Protein AF-A0ABD5W344-F1 (afdb_monomer)

Solvent-accessible surface area (backbone atoms only — not comparable to full-atom values): 18465 Å² total; per-residue (Å²): 134,61,65,69,59,52,35,53,52,52,40,54,50,26,73,73,50,48,81,47,57,66,37,38,39,23,36,74,92,48,38,69,60,54,44,51,44,51,31,76,57,43,97,56,91,59,57,74,87,32,47,47,34,68,78,49,69,82,81,58,74,87,44,24,84,34,49,27,38,37,35,42,59,62,58,79,78,60,67,65,58,51,48,52,54,31,55,76,70,76,45,54,56,44,79,34,69,37,73,46,99,88,67,47,81,40,77,32,82,95,70,51,50,40,62,91,34,14,67,56,50,50,49,52,53,47,51,56,19,18,50,51,45,52,53,52,55,58,41,39,25,55,43,89,90,40,94,81,48,55,48,52,69,46,71,53,50,92,45,65,47,89,87,68,61,78,64,56,60,87,55,86,55,87,64,70,51,74,70,48,43,48,44,50,55,49,34,63,74,34,53,70,36,34,45,60,58,44,10,66,70,67,70,53,54,50,65,60,37,42,55,50,50,49,59,34,37,81,64,69,35,29,50,77,40,78,47,72,32,81,97,53,33,46,26,37,26,61,45,70,53,81,80,70,64,65,81,77,69,86,60,99,58,78,87,74,82,78,92,82,75,76,65,77,60,79,45,72,78,78,76,78,94,82,81,87,85,84,89,86,85,91,84,84,87,85,88,85,84,83,89,79,92,83,84,87,85,80,90,87,134

Radius of gyration: 26.38 Å; Cα contacts (8 Å, |Δi|>4): 389; chains: 1; bounding box: 60×88×60 Å

Organism: NCBI:txid1510225

InterPro domains:
  IPR036388 Winged helix-like DNA-binding domain superfamily [G3DSA:1.10.10.10] (175-234)
  IPR036390 Winged helix DNA-binding domain superfamily [SSF46785] (179-228)

Structure (mmCIF, N/CA/C/O backbone):
data_AF-A0ABD5W344-F1
#
_entry.id   AF-A0ABD5W344-F1
#
loop_
_atom_site.group_PDB
_atom_site.id
_atom_site.type_symbol
_atom_site.label_atom_id
_atom_site.label_alt_id
_atom_site.label_comp_id
_atom_site.label_asym_id
_atom_site.label_entity_id
_atom_site.label_seq_id
_atom_site.pdbx_PDB_ins_code
_atom_site.Cartn_x
_atom_site.Cartn_y
_atom_site.Cartn_z
_atom_site.occupancy
_atom_site.B_iso_or_equiv
_atom_site.auth_seq_id
_atom_site.auth_comp_id
_atom_site.auth_asym_id
_atom_site.auth_atom_id
_atom_site.pdbx_PDB_model_num
ATOM 1 N N . MET A 1 1 ? 4.179 6.411 4.655 1.00 74.44 1 MET A N 1
ATOM 2 C CA . MET A 1 1 ? 4.047 4.989 5.033 1.00 74.44 1 MET A CA 1
ATOM 3 C C . MET A 1 1 ? 3.169 4.918 6.269 1.00 74.44 1 MET A C 1
ATOM 5 O O . MET A 1 1 ? 3.155 5.886 7.019 1.00 74.44 1 MET A O 1
ATOM 9 N N . ASN A 1 2 ? 2.390 3.850 6.441 1.00 81.00 2 ASN A N 1
ATOM 10 C CA . ASN A 1 2 ? 1.697 3.587 7.702 1.00 81.00 2 ASN A CA 1
ATOM 11 C C . ASN A 1 2 ? 2.480 2.509 8.461 1.00 81.00 2 ASN A C 1
ATOM 13 O O . ASN A 1 2 ? 2.293 1.317 8.219 1.00 81.00 2 ASN A O 1
ATOM 17 N N . ASP A 1 3 ? 3.387 2.949 9.328 1.00 84.06 3 ASP A N 1
ATOM 18 C CA . ASP A 1 3 ? 4.375 2.091 9.984 1.00 84.06 3 ASP A CA 1
ATOM 19 C C . ASP A 1 3 ? 3.717 1.025 10.868 1.00 84.06 3 ASP A C 1
ATOM 21 O O . ASP A 1 3 ? 4.189 -0.104 10.921 1.00 84.06 3 ASP A O 1
ATOM 25 N N . GLU A 1 4 ? 2.591 1.341 11.513 1.00 81.81 4 GLU A N 1
ATOM 26 C CA . 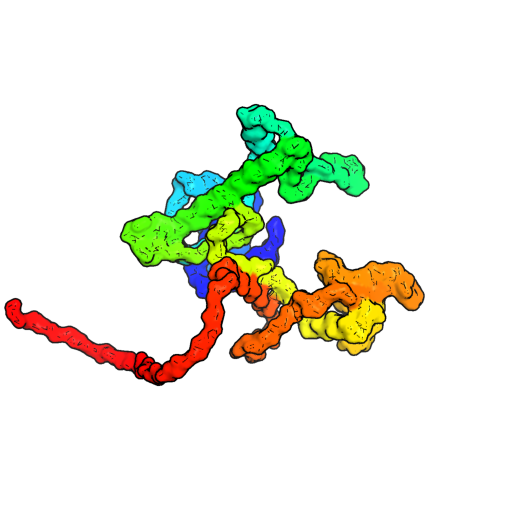GLU A 1 4 ? 1.841 0.386 12.339 1.00 81.81 4 GLU A CA 1
ATOM 27 C C . GLU A 1 4 ? 1.242 -0.749 11.506 1.00 81.81 4 GLU A C 1
ATOM 29 O O . GLU A 1 4 ? 1.370 -1.917 11.872 1.00 81.81 4 GLU A O 1
ATOM 34 N N . ARG A 1 5 ? 0.626 -0.426 10.360 1.00 84.44 5 ARG A N 1
ATOM 35 C CA . ARG A 1 5 ? 0.082 -1.444 9.449 1.00 84.44 5 ARG A CA 1
ATOM 36 C C . ARG A 1 5 ? 1.188 -2.314 8.869 1.00 84.44 5 ARG A C 1
ATOM 38 O O . ARG A 1 5 ? 1.051 -3.532 8.861 1.00 84.44 5 ARG A O 1
ATOM 45 N N . VAL A 1 6 ? 2.279 -1.703 8.407 1.00 89.06 6 VAL A N 1
ATOM 46 C CA . VAL A 1 6 ? 3.422 -2.444 7.853 1.00 89.06 6 VAL A CA 1
ATOM 47 C C . VAL A 1 6 ? 4.039 -3.351 8.919 1.00 89.06 6 VAL A C 1
ATOM 49 O O . VAL A 1 6 ? 4.286 -4.521 8.638 1.00 89.06 6 VAL A O 1
ATOM 52 N N . ARG A 1 7 ? 4.194 -2.860 10.156 1.00 90.69 7 ARG A N 1
ATOM 53 C CA . ARG A 1 7 ? 4.693 -3.655 11.286 1.00 90.69 7 ARG A CA 1
ATOM 54 C C . ARG A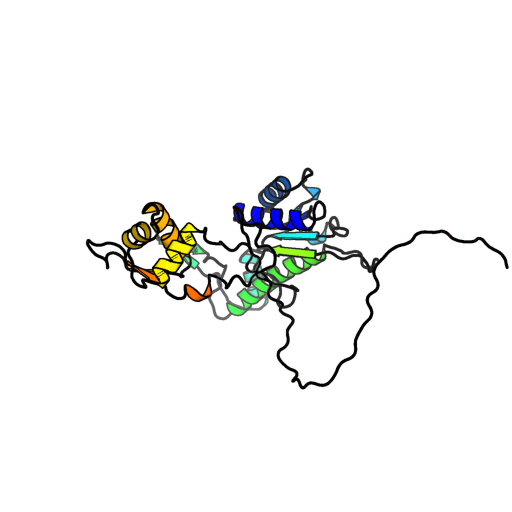 1 7 ? 3.789 -4.841 11.593 1.00 90.69 7 ARG A C 1
ATOM 56 O O . ARG A 1 7 ? 4.294 -5.940 11.776 1.00 90.69 7 ARG A O 1
ATOM 63 N N . ALA A 1 8 ? 2.472 -4.644 11.614 1.00 88.50 8 ALA A N 1
ATOM 64 C CA . ALA A 1 8 ? 1.522 -5.727 11.861 1.00 88.50 8 ALA A CA 1
ATOM 65 C C . ALA A 1 8 ? 1.596 -6.821 10.781 1.00 88.50 8 ALA A C 1
ATOM 67 O O . ALA A 1 8 ? 1.608 -8.006 11.113 1.00 88.50 8 ALA A O 1
ATOM 68 N N . VAL A 1 9 ? 1.703 -6.435 9.502 1.00 90.56 9 VAL A N 1
ATOM 69 C CA . VAL A 1 9 ? 1.899 -7.396 8.403 1.00 90.56 9 VAL A CA 1
ATOM 70 C C . VAL A 1 9 ? 3.209 -8.153 8.590 1.00 90.56 9 VAL A C 1
ATOM 72 O O . VAL A 1 9 ? 3.194 -9.379 8.642 1.00 90.56 9 VAL A O 1
ATOM 75 N N . LEU A 1 10 ? 4.331 -7.444 8.734 1.00 91.88 10 LEU A N 1
ATOM 76 C CA . LEU A 1 10 ? 5.650 -8.069 8.831 1.00 91.88 10 LEU A CA 1
ATOM 77 C C . LEU A 1 10 ? 5.782 -8.971 10.063 1.00 91.88 10 LEU A C 1
ATOM 79 O O . LEU A 1 10 ? 6.312 -10.070 9.936 1.00 91.88 10 LEU A O 1
ATOM 83 N N . ALA A 1 11 ? 5.225 -8.581 11.212 1.00 89.69 11 ALA A N 1
ATOM 84 C CA . ALA A 1 11 ? 5.177 -9.430 12.401 1.00 89.69 11 ALA A CA 1
ATOM 85 C C . ALA A 1 11 ? 4.431 -10.744 12.127 1.00 89.69 11 ALA A C 1
ATOM 87 O O . ALA A 1 11 ? 4.927 -11.822 12.447 1.00 89.69 11 ALA A O 1
ATOM 88 N N . ARG A 1 12 ? 3.271 -10.682 11.461 1.00 89.88 12 ARG A N 1
ATOM 89 C CA . ARG A 1 12 ? 2.498 -11.885 11.132 1.00 89.88 12 ARG A CA 1
ATOM 90 C C . ARG A 1 12 ? 3.201 -12.775 10.108 1.00 89.88 12 ARG A C 1
ATOM 92 O O . ARG A 1 12 ? 3.149 -13.999 10.216 1.00 89.88 12 ARG A O 1
ATOM 99 N N . LEU A 1 13 ? 3.858 -12.178 9.117 1.00 91.25 13 LEU A N 1
ATOM 100 C CA . LEU A 1 13 ? 4.650 -12.922 8.139 1.00 91.25 13 LEU A CA 1
ATOM 101 C C . LEU A 1 13 ? 5.869 -13.586 8.795 1.00 91.25 13 LEU A C 1
ATOM 103 O O . LEU A 1 13 ? 6.183 -14.728 8.465 1.00 91.25 13 LEU A O 1
ATOM 107 N N . ARG A 1 14 ? 6.501 -12.920 9.768 1.00 89.06 14 ARG A N 1
ATOM 108 C CA . ARG A 1 14 ? 7.578 -13.484 10.593 1.00 89.06 14 ARG A CA 1
ATOM 109 C C . ARG A 1 14 ? 7.107 -14.631 11.475 1.00 89.06 14 ARG A C 1
ATOM 111 O O . ARG A 1 14 ? 7.791 -15.640 11.546 1.00 89.06 14 ARG A O 1
ATOM 118 N N . GLU A 1 15 ? 5.928 -14.551 12.083 1.00 88.25 15 GLU A N 1
ATOM 119 C CA . GLU A 1 15 ? 5.356 -15.695 12.810 1.00 88.25 15 GLU A CA 1
ATOM 120 C C . GLU A 1 15 ? 5.182 -16.929 11.908 1.00 88.25 15 GLU A C 1
ATOM 122 O O . GLU A 1 15 ? 5.319 -18.060 12.371 1.00 88.25 15 GLU A O 1
ATOM 127 N N . HIS A 1 16 ? 4.880 -16.717 10.622 1.00 88.88 16 HIS A N 1
ATOM 128 C CA . HIS A 1 16 ? 4.677 -17.792 9.654 1.00 88.88 16 HIS A CA 1
ATOM 129 C C . HIS A 1 16 ? 5.992 -18.363 9.095 1.00 88.88 16 HIS A C 1
ATOM 131 O O . HIS A 1 16 ? 6.132 -19.580 8.983 1.00 88.88 16 HIS A O 1
ATOM 137 N N . HIS A 1 17 ? 6.944 -17.502 8.725 1.00 87.44 17 HIS A N 1
ATOM 138 C CA . HIS A 1 17 ? 8.191 -17.897 8.049 1.00 87.44 17 HIS A CA 1
ATOM 139 C C . HIS A 1 17 ? 9.409 -17.989 8.973 1.00 87.44 17 HIS A C 1
ATOM 141 O O . HIS A 1 17 ? 10.455 -18.487 8.558 1.00 87.44 17 HIS A O 1
ATOM 147 N N . GLY A 1 18 ? 9.289 -17.525 10.217 1.00 84.50 18 GLY A N 1
ATOM 148 C CA . GLY A 1 18 ? 10.402 -17.387 11.150 1.00 84.50 18 GLY A CA 1
ATOM 149 C C . GLY A 1 18 ? 11.501 -16.495 10.577 1.00 84.50 18 GLY A C 1
ATOM 150 O O . GLY A 1 18 ? 11.249 -15.398 10.065 1.00 84.50 18 GLY A O 1
ATOM 151 N N . ASP A 1 19 ? 12.725 -17.009 10.617 1.00 80.50 19 ASP A N 1
ATOM 152 C CA . ASP A 1 19 ? 13.909 -16.325 10.096 1.00 80.50 19 ASP A CA 1
ATOM 153 C C . ASP A 1 19 ? 13.908 -16.255 8.552 1.00 80.50 19 ASP A C 1
ATOM 155 O O . ASP A 1 19 ? 14.583 -15.431 7.965 1.00 80.50 19 ASP A O 1
ATOM 159 N N . GLY A 1 20 ? 13.040 -16.998 7.855 1.00 81.50 20 GLY A N 1
ATOM 160 C CA . GLY A 1 20 ? 12.987 -17.015 6.385 1.00 81.50 20 GLY A CA 1
ATOM 161 C C . GLY A 1 20 ? 12.442 -15.757 5.684 1.00 81.50 20 GLY A C 1
ATOM 162 O O . GLY A 1 20 ? 12.257 -15.807 4.471 1.00 81.50 20 GLY A O 1
ATOM 163 N N . LEU A 1 21 ? 12.137 -14.669 6.404 1.00 88.75 21 LEU A N 1
ATOM 164 C CA . LEU A 1 21 ? 11.616 -13.404 5.852 1.00 88.75 21 LEU A CA 1
ATOM 165 C C . LEU A 1 21 ? 12.510 -12.217 6.235 1.00 88.75 21 LEU A C 1
ATOM 167 O O . LEU A 1 21 ? 12.095 -11.318 6.961 1.00 88.75 21 LEU A O 1
ATOM 171 N N . GLU A 1 22 ? 13.747 -12.208 5.760 1.00 91.06 22 GLU A N 1
ATOM 172 C CA . GLU A 1 22 ? 14.747 -11.202 6.142 1.00 91.06 22 GLU A CA 1
ATOM 173 C C . GLU A 1 22 ? 14.891 -10.046 5.176 1.00 91.06 22 GLU A C 1
ATOM 175 O O . GLU A 1 22 ? 15.585 -9.088 5.496 1.00 91.06 22 GLU A O 1
ATOM 180 N N . THR A 1 23 ? 14.248 -10.106 4.015 1.00 94.12 23 THR A N 1
ATOM 181 C CA . THR A 1 23 ? 14.543 -9.172 2.934 1.00 94.12 23 THR A CA 1
ATOM 182 C C . THR A 1 23 ? 13.316 -8.424 2.447 1.00 94.12 23 THR A C 1
ATOM 184 O O . THR A 1 23 ? 12.194 -8.946 2.418 1.00 94.12 23 THR A O 1
ATOM 187 N N . ALA A 1 24 ? 13.537 -7.177 2.036 1.00 95.25 24 ALA A N 1
ATOM 188 C CA . ALA A 1 24 ? 12.493 -6.354 1.454 1.00 95.25 24 ALA A CA 1
ATOM 189 C C . ALA A 1 24 ? 12.987 -5.497 0.286 1.00 95.25 24 ALA A C 1
ATOM 191 O O . ALA A 1 24 ? 14.093 -4.955 0.312 1.00 95.25 24 ALA A O 1
ATOM 192 N N . ILE A 1 25 ? 12.124 -5.307 -0.714 1.00 94.69 25 ILE A N 1
ATOM 193 C CA . ILE A 1 25 ? 12.328 -4.331 -1.791 1.00 94.69 25 ILE A CA 1
ATOM 194 C C . ILE A 1 25 ? 11.280 -3.224 -1.661 1.00 94.69 25 ILE A C 1
ATOM 196 O O . ILE A 1 25 ? 10.096 -3.485 -1.454 1.00 94.69 25 ILE A O 1
ATOM 200 N N . THR A 1 26 ? 11.701 -1.967 -1.756 1.00 94.75 26 THR A N 1
ATOM 201 C CA . THR A 1 26 ? 10.817 -0.816 -1.523 1.00 94.75 26 THR A CA 1
ATOM 202 C C . THR A 1 26 ? 11.246 0.418 -2.317 1.00 94.75 26 THR A C 1
ATOM 204 O O . THR A 1 26 ? 12.101 0.341 -3.189 1.00 94.75 26 THR A O 1
ATOM 207 N N . THR A 1 27 ? 10.644 1.584 -2.104 1.00 91.75 27 THR A N 1
ATOM 208 C CA . THR A 1 27 ? 11.140 2.829 -2.704 1.00 91.75 27 THR A CA 1
ATOM 209 C C . THR A 1 27 ? 12.270 3.420 -1.864 1.00 91.75 27 THR A C 1
ATOM 211 O O . THR A 1 27 ? 12.238 3.363 -0.633 1.00 91.75 27 THR A O 1
ATOM 214 N N . ALA A 1 28 ? 13.255 4.046 -2.514 1.00 89.19 28 ALA A N 1
ATOM 215 C CA . ALA A 1 28 ? 14.413 4.641 -1.837 1.00 89.19 28 ALA A CA 1
ATOM 216 C C . ALA A 1 28 ? 14.006 5.639 -0.732 1.00 89.19 28 ALA A C 1
ATOM 218 O O . ALA A 1 28 ? 14.662 5.754 0.300 1.00 89.19 28 ALA A O 1
ATOM 219 N N . GLN A 1 29 ? 12.882 6.339 -0.917 1.00 89.81 29 GLN A N 1
ATOM 220 C CA . GLN A 1 29 ? 12.362 7.327 0.028 1.00 89.81 29 GLN A CA 1
ATOM 221 C C . GLN A 1 29 ? 11.918 6.719 1.365 1.00 89.81 29 GLN A C 1
ATOM 223 O O . GLN A 1 29 ? 11.932 7.417 2.378 1.00 89.81 29 GLN A O 1
ATOM 228 N N . VAL A 1 30 ? 11.488 5.453 1.378 1.00 91.00 30 VAL A N 1
ATOM 229 C CA . VAL A 1 30 ? 10.968 4.784 2.584 1.00 91.00 30 VAL A CA 1
ATOM 230 C C . VAL A 1 30 ? 11.794 3.567 2.989 1.00 91.00 30 VAL A C 1
ATOM 232 O O . VAL A 1 30 ? 11.455 2.919 3.974 1.00 91.00 30 VAL A O 1
ATOM 235 N N . GLU A 1 31 ? 12.896 3.285 2.291 1.00 92.38 31 GLU A N 1
ATOM 236 C CA . GLU A 1 31 ? 13.769 2.137 2.546 1.00 92.38 31 GLU A CA 1
ATOM 237 C C . GLU A 1 31 ? 14.213 2.056 4.000 1.00 92.38 31 GLU A C 1
ATOM 239 O O . GLU A 1 31 ? 13.982 1.048 4.662 1.00 92.38 31 GLU A O 1
ATOM 244 N N . ARG A 1 32 ? 14.748 3.155 4.537 1.00 92.69 32 ARG A N 1
ATOM 245 C CA . ARG A 1 32 ? 15.169 3.210 5.938 1.00 92.69 32 ARG A CA 1
ATOM 246 C C . ARG A 1 32 ? 14.026 2.879 6.898 1.00 92.69 32 ARG A C 1
ATOM 248 O O . ARG A 1 32 ? 14.254 2.209 7.896 1.00 92.69 32 ARG A O 1
ATOM 255 N N . ALA A 1 33 ? 12.817 3.357 6.610 1.00 93.25 33 ALA A N 1
ATOM 256 C CA . ALA A 1 33 ? 11.667 3.133 7.475 1.00 93.25 33 ALA A CA 1
ATOM 257 C C . ALA A 1 33 ? 11.192 1.673 7.400 1.00 93.25 33 ALA A C 1
ATOM 259 O O . ALA A 1 33 ? 10.948 1.063 8.435 1.00 93.25 33 ALA A O 1
ATOM 260 N N . VAL A 1 34 ? 11.128 1.089 6.198 1.00 94.06 34 VAL A N 1
ATOM 261 C CA . VAL A 1 34 ? 10.819 -0.339 6.013 1.00 94.06 34 VAL A CA 1
ATOM 262 C C . VAL A 1 34 ? 11.869 -1.210 6.697 1.00 94.06 34 VAL A C 1
ATOM 264 O O . VAL A 1 34 ? 11.495 -2.135 7.408 1.00 94.06 34 VAL A O 1
ATOM 267 N N . ARG A 1 35 ? 13.159 -0.877 6.558 1.00 94.88 35 ARG A N 1
ATOM 268 C CA . ARG A 1 35 ? 14.258 -1.577 7.232 1.00 94.88 35 ARG A CA 1
ATOM 269 C C . ARG A 1 35 ? 14.097 -1.552 8.745 1.00 94.88 35 ARG A C 1
ATOM 271 O O . ARG A 1 35 ? 14.172 -2.598 9.365 1.00 94.88 35 ARG A O 1
ATOM 278 N N . THR A 1 36 ? 13.816 -0.387 9.330 1.00 94.31 36 THR A N 1
ATOM 279 C CA . THR A 1 36 ? 13.557 -0.276 10.774 1.00 94.31 36 THR A CA 1
ATOM 280 C C . THR A 1 36 ? 12.378 -1.141 11.208 1.00 94.31 36 THR A C 1
ATOM 282 O O . THR A 1 36 ? 12.471 -1.824 12.216 1.00 94.31 36 THR A O 1
ATOM 285 N N . VAL A 1 37 ? 11.27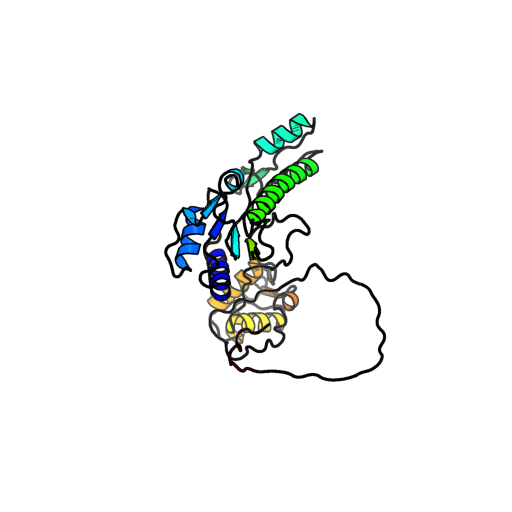9 -1.161 10.451 1.00 94.25 37 VAL A N 1
ATOM 286 C CA . VAL A 1 37 ? 10.133 -2.009 10.807 1.00 94.25 37 VAL A CA 1
ATOM 287 C C . VAL A 1 37 ? 10.459 -3.498 10.660 1.00 94.25 37 VAL A C 1
ATOM 289 O O . VAL A 1 37 ? 9.962 -4.298 11.447 1.00 94.25 37 VAL A O 1
ATOM 292 N N . LEU A 1 38 ? 11.268 -3.874 9.669 1.00 92.81 38 LEU A N 1
ATOM 293 C CA . LEU A 1 38 ? 11.712 -5.251 9.465 1.00 92.81 38 LEU A CA 1
ATOM 294 C C . LEU A 1 38 ? 12.659 -5.713 10.583 1.00 92.81 38 LEU A C 1
ATOM 296 O O . LEU A 1 38 ? 12.497 -6.827 11.069 1.00 92.81 38 LEU A O 1
ATOM 300 N N . ASP A 1 39 ? 13.577 -4.843 11.011 1.00 93.62 39 ASP A N 1
ATOM 301 C CA . ASP A 1 39 ? 14.483 -5.036 12.153 1.00 93.62 39 ASP A CA 1
ATOM 302 C C . ASP A 1 39 ? 13.706 -5.187 13.470 1.00 93.62 39 ASP A C 1
ATOM 304 O O . ASP A 1 39 ? 13.917 -6.142 14.209 1.00 93.62 39 ASP A O 1
ATOM 308 N N . ASP A 1 40 ? 12.712 -4.321 13.712 1.00 91.38 40 ASP A N 1
ATOM 309 C CA . ASP A 1 40 ? 11.865 -4.348 14.916 1.00 91.38 40 ASP A CA 1
ATOM 310 C C . ASP A 1 40 ? 11.163 -5.703 15.140 1.00 91.38 40 ASP A C 1
ATOM 312 O O . ASP A 1 40 ? 10.814 -6.042 16.274 1.00 91.38 40 ASP A O 1
ATOM 316 N N . VAL A 1 41 ? 10.871 -6.438 14.061 1.00 89.94 41 VAL A N 1
ATOM 317 C CA . VAL A 1 41 ? 10.152 -7.723 14.110 1.00 89.94 41 VAL A CA 1
ATOM 318 C C . VAL A 1 41 ? 11.063 -8.933 13.899 1.00 89.94 41 VAL A C 1
ATOM 320 O O . VAL A 1 41 ? 10.578 -10.065 13.948 1.00 89.94 41 VAL A O 1
ATOM 323 N N . ALA A 1 42 ? 12.348 -8.716 13.625 1.00 87.31 42 ALA A N 1
ATOM 324 C CA . ALA A 1 42 ? 13.314 -9.776 13.389 1.00 87.31 42 ALA A CA 1
ATOM 325 C C . ALA A 1 42 ? 13.955 -10.258 14.700 1.00 87.31 42 ALA A C 1
ATOM 327 O O . ALA A 1 42 ? 14.047 -9.532 15.690 1.00 87.31 42 ALA A O 1
ATOM 328 N N . SER A 1 43 ? 14.405 -11.514 14.701 1.00 80.62 43 SER A N 1
ATOM 329 C CA . SER A 1 43 ? 15.210 -12.080 15.794 1.00 80.62 43 SER A CA 1
ATOM 330 C C . SER A 1 43 ? 16.689 -11.684 15.690 1.00 80.62 43 SER A C 1
ATOM 332 O O . SER A 1 43 ? 17.402 -11.702 16.695 1.00 80.62 43 SER A O 1
ATOM 334 N N . GLU A 1 44 ? 17.139 -11.354 14.478 1.00 83.62 44 GLU A N 1
ATOM 335 C CA . GLU A 1 44 ? 18.508 -10.981 14.119 1.00 83.62 44 GLU A CA 1
ATOM 336 C C . GLU A 1 44 ? 18.537 -9.563 13.527 1.00 83.62 44 GLU A C 1
ATOM 338 O O . GLU A 1 44 ? 17.514 -9.062 13.063 1.00 83.62 44 GLU A O 1
ATOM 343 N N . GLU A 1 45 ? 19.704 -8.914 13.572 1.00 87.62 45 GLU A N 1
ATOM 344 C CA . GLU A 1 45 ? 19.890 -7.544 13.075 1.00 87.62 45 GLU A CA 1
ATOM 345 C C . GLU A 1 45 ? 19.694 -7.480 11.553 1.00 87.62 45 GLU A C 1
ATOM 347 O O . GLU A 1 45 ? 20.320 -8.233 10.808 1.00 87.62 45 GLU A O 1
ATOM 352 N N . ILE A 1 46 ? 18.848 -6.554 11.095 1.00 89.62 46 ILE A N 1
ATOM 353 C CA . ILE A 1 46 ? 18.560 -6.331 9.675 1.00 89.62 46 ILE A CA 1
ATOM 354 C C . ILE A 1 46 ? 19.391 -5.153 9.157 1.00 89.62 46 ILE A C 1
ATOM 356 O O . ILE A 1 46 ? 19.156 -3.983 9.482 1.00 89.62 46 ILE A O 1
ATOM 360 N N . GLY A 1 47 ? 20.360 -5.475 8.302 1.00 87.94 47 GLY A N 1
ATOM 361 C CA . GLY A 1 47 ? 21.308 -4.538 7.714 1.00 87.94 47 GLY A CA 1
ATOM 362 C C . GLY A 1 47 ? 20.865 -3.943 6.373 1.00 87.94 47 GLY A C 1
ATOM 363 O O . GLY A 1 47 ? 19.737 -4.107 5.907 1.00 87.94 47 GLY A O 1
ATOM 364 N N . GLU A 1 48 ? 21.766 -3.196 5.733 1.00 87.56 48 GLU A N 1
ATOM 365 C CA . GLU A 1 48 ? 21.507 -2.593 4.413 1.00 87.56 48 GLU A CA 1
ATOM 366 C C . GLU A 1 48 ? 21.518 -3.635 3.288 1.00 87.56 48 GLU A C 1
ATOM 368 O O . GLU A 1 48 ? 20.948 -3.425 2.223 1.00 87.56 48 GLU A O 1
ATOM 373 N N . GLU A 1 49 ? 22.153 -4.776 3.526 1.00 89.06 49 GLU A N 1
ATOM 374 C CA . GLU A 1 49 ? 22.159 -5.938 2.652 1.00 89.06 49 GLU A CA 1
ATOM 375 C C . GLU A 1 49 ? 20.775 -6.580 2.522 1.00 89.06 49 GLU A C 1
ATOM 377 O O . GLU A 1 49 ? 20.476 -7.148 1.476 1.00 89.06 49 GLU A O 1
ATOM 382 N N . ASN A 1 50 ? 19.925 -6.430 3.540 1.00 92.56 50 ASN A N 1
ATOM 383 C CA . ASN A 1 50 ? 18.583 -6.997 3.603 1.00 92.56 50 ASN A CA 1
ATOM 384 C C . ASN A 1 50 ? 17.533 -6.151 2.873 1.00 92.56 50 ASN A C 1
ATOM 386 O O . ASN A 1 50 ? 16.418 -6.614 2.627 1.00 92.56 50 ASN A O 1
ATOM 390 N N . THR A 1 51 ? 17.857 -4.906 2.521 1.00 93.06 51 THR A N 1
ATOM 391 C CA . THR A 1 51 ? 16.949 -4.033 1.779 1.00 93.06 51 THR A CA 1
ATOM 392 C C . THR A 1 51 ? 17.501 -3.650 0.417 1.00 93.06 51 THR A C 1
ATOM 394 O O . THR A 1 51 ? 18.704 -3.548 0.187 1.00 93.06 51 THR A O 1
ATOM 397 N N . MET A 1 52 ? 16.586 -3.460 -0.523 1.00 91.12 52 MET A N 1
ATOM 398 C CA . MET A 1 52 ? 16.878 -2.941 -1.852 1.00 91.12 52 MET A CA 1
ATOM 399 C C . MET A 1 52 ? 15.789 -1.946 -2.225 1.00 91.12 52 MET A C 1
ATOM 401 O O . MET A 1 52 ? 14.654 -2.052 -1.748 1.00 91.12 52 MET A O 1
ATOM 405 N N . HIS A 1 53 ? 16.099 -0.999 -3.107 1.00 88.62 53 HIS A N 1
ATOM 406 C CA . HIS A 1 53 ? 15.065 -0.169 -3.701 1.00 88.62 53 HIS A CA 1
ATOM 407 C C . HIS A 1 53 ? 14.784 -0.491 -5.166 1.00 88.62 53 HIS A C 1
ATOM 409 O O . HIS A 1 53 ? 15.652 -0.950 -5.914 1.00 88.62 53 HIS A O 1
ATOM 415 N N . TYR A 1 54 ? 13.545 -0.224 -5.583 1.00 86.38 54 TYR A N 1
ATOM 416 C CA . TYR A 1 54 ? 13.143 -0.337 -6.978 1.00 86.38 54 TYR A CA 1
ATOM 417 C C . TYR A 1 54 ? 14.122 0.424 -7.880 1.00 86.38 54 TYR A C 1
ATOM 419 O O . TYR A 1 54 ? 14.468 1.577 -7.613 1.00 86.38 54 TYR A O 1
ATOM 427 N N . GLY A 1 55 ? 14.567 -0.230 -8.954 1.00 77.00 55 GLY A N 1
ATOM 428 C CA . GLY A 1 55 ? 15.623 0.274 -9.841 1.00 77.00 55 GLY A CA 1
ATOM 429 C C . GLY A 1 55 ? 17.008 -0.351 -9.624 1.00 77.00 55 GLY A C 1
ATOM 430 O O . GLY A 1 55 ? 17.732 -0.524 -10.608 1.00 77.00 55 GLY A O 1
ATOM 431 N N . GLU A 1 56 ? 17.355 -0.800 -8.411 1.00 76.94 56 GLU A N 1
ATOM 432 C CA . GLU A 1 56 ? 18.575 -1.603 -8.160 1.00 76.94 56 GLU A CA 1
ATOM 433 C C . GLU A 1 56 ? 18.413 -3.079 -8.546 1.00 76.94 56 GLU A C 1
ATOM 435 O O . GLU A 1 56 ? 19.378 -3.837 -8.667 1.00 76.94 56 GLU A O 1
ATOM 440 N N . GLU A 1 57 ? 17.182 -3.474 -8.852 1.00 64.69 57 GLU A N 1
ATOM 441 C CA . GLU A 1 57 ? 16.800 -4.803 -9.326 1.00 64.69 57 GLU A CA 1
ATOM 442 C C . GLU A 1 57 ? 17.560 -5.230 -10.592 1.00 64.69 57 GLU A C 1
ATOM 444 O O . GLU A 1 57 ? 17.530 -6.389 -10.986 1.00 64.69 57 GLU A O 1
ATOM 449 N N . LYS A 1 58 ? 18.232 -4.319 -11.298 1.00 61.12 58 LYS A N 1
ATOM 450 C CA . LYS A 1 58 ? 19.031 -4.660 -12.484 1.00 61.12 58 LYS A CA 1
ATOM 451 C C . LYS A 1 58 ? 20.493 -4.969 -12.153 1.00 61.12 58 LYS A C 1
ATOM 453 O O . LYS A 1 58 ? 21.157 -5.598 -12.973 1.00 61.12 58 LYS A O 1
ATOM 458 N N . SER A 1 59 ? 20.985 -4.580 -10.976 1.00 61.06 59 SER A N 1
ATOM 459 C CA . SER A 1 59 ? 22.407 -4.638 -10.611 1.00 61.06 59 SER A CA 1
ATOM 460 C C . SER A 1 59 ? 22.745 -5.611 -9.474 1.00 61.06 59 SER A C 1
ATOM 462 O O . SER A 1 59 ? 23.906 -6.006 -9.390 1.00 61.06 59 SER A O 1
ATOM 464 N N . ARG A 1 60 ? 21.780 -6.043 -8.642 1.00 68.00 60 ARG A N 1
ATOM 465 C CA . ARG A 1 60 ? 22.039 -6.870 -7.435 1.00 68.00 60 ARG A CA 1
ATOM 466 C C . ARG A 1 60 ? 21.243 -8.176 -7.386 1.00 68.00 60 ARG A C 1
ATOM 468 O O . ARG A 1 60 ? 20.017 -8.131 -7.390 1.00 68.00 60 ARG A O 1
ATOM 475 N N . ASN A 1 61 ? 21.898 -9.338 -7.331 1.00 70.31 61 ASN A N 1
ATOM 476 C CA . ASN A 1 61 ? 21.244 -10.668 -7.304 1.00 70.31 61 ASN A CA 1
ATOM 477 C C . ASN A 1 61 ? 21.090 -11.239 -5.880 1.00 70.31 61 ASN A C 1
ATOM 479 O O . ASN A 1 61 ? 20.913 -12.440 -5.713 1.00 70.31 61 ASN A O 1
ATOM 483 N N . ASP A 1 62 ? 21.157 -10.382 -4.869 1.00 81.31 62 ASP A N 1
ATOM 484 C CA . ASP A 1 62 ? 21.418 -10.794 -3.487 1.00 81.31 62 ASP A CA 1
ATOM 485 C C . ASP A 1 62 ? 20.253 -11.569 -2.844 1.00 81.31 62 ASP A C 1
ATOM 487 O O . ASP A 1 62 ? 20.462 -12.249 -1.852 1.00 81.31 62 ASP A O 1
ATOM 491 N N . PHE A 1 63 ? 19.049 -11.527 -3.434 1.00 88.56 63 PHE A N 1
ATOM 492 C CA . PHE A 1 63 ? 17.844 -12.204 -2.920 1.00 88.56 63 PHE A CA 1
ATOM 493 C C . PHE A 1 63 ? 17.480 -13.495 -3.673 1.00 88.56 63 PHE A C 1
ATOM 495 O O . PHE A 1 63 ? 16.385 -14.029 -3.509 1.00 88.56 63 PHE A O 1
ATOM 502 N N . ALA A 1 64 ? 18.374 -14.001 -4.530 1.00 84.88 64 ALA A N 1
ATOM 503 C CA . ALA A 1 64 ? 18.072 -15.134 -5.406 1.00 84.88 64 ALA A CA 1
ATOM 504 C C . ALA A 1 64 ? 17.742 -16.434 -4.654 1.00 84.88 64 ALA A C 1
ATOM 506 O O . ALA A 1 64 ? 16.953 -17.225 -5.168 1.00 84.88 64 ALA A O 1
ATOM 507 N N . ASP A 1 65 ? 18.316 -16.633 -3.466 1.00 85.06 65 ASP A N 1
ATOM 508 C CA . ASP A 1 65 ? 18.163 -17.849 -2.654 1.00 85.06 65 ASP A CA 1
ATOM 509 C C . ASP A 1 65 ? 17.142 -17.688 -1.509 1.00 85.06 65 ASP A C 1
ATOM 511 O O . ASP A 1 65 ? 16.895 -18.623 -0.743 1.00 85.06 65 ASP A O 1
ATOM 515 N N . GLU A 1 66 ? 16.520 -16.511 -1.403 1.00 88.69 66 GLU A N 1
ATOM 516 C CA . GLU A 1 66 ? 15.545 -16.199 -0.361 1.00 88.69 66 GLU A CA 1
ATOM 517 C C . GLU A 1 66 ? 14.238 -16.966 -0.565 1.00 88.69 66 GLU A C 1
ATOM 519 O O . GLU A 1 66 ? 13.693 -17.030 -1.670 1.00 88.69 66 GLU A O 1
ATOM 524 N N . ARG A 1 67 ? 13.703 -17.527 0.524 1.00 88.19 67 ARG A N 1
ATOM 525 C CA . ARG A 1 67 ? 12.471 -18.340 0.512 1.00 88.19 67 ARG A CA 1
ATOM 526 C C . ARG A 1 67 ? 11.204 -17.516 0.695 1.00 88.19 67 ARG A C 1
ATOM 528 O O . ARG A 1 67 ? 10.121 -17.959 0.304 1.00 88.19 67 ARG A O 1
ATOM 535 N N . ALA A 1 68 ? 11.318 -16.333 1.286 1.00 92.31 68 ALA A N 1
ATOM 536 C CA . ALA A 1 68 ? 10.239 -15.370 1.343 1.00 92.31 68 ALA A CA 1
ATOM 537 C C . ALA A 1 68 ? 10.775 -13.945 1.201 1.00 92.31 68 ALA A C 1
ATOM 539 O O . ALA A 1 68 ? 11.904 -13.643 1.577 1.00 92.31 68 ALA A O 1
ATOM 540 N N . GLY A 1 69 ? 9.942 -13.071 0.647 1.00 94.12 69 GLY A N 1
ATOM 541 C CA . GLY A 1 69 ? 10.292 -11.682 0.386 1.00 94.12 69 GLY A CA 1
ATOM 542 C C . GLY A 1 69 ? 9.127 -10.745 0.621 1.00 94.12 69 GLY A C 1
ATOM 543 O O . GLY A 1 69 ? 7.967 -11.148 0.508 1.00 94.12 69 GLY A O 1
ATOM 544 N N . TYR A 1 70 ? 9.429 -9.485 0.918 1.00 95.31 70 TYR A N 1
ATOM 545 C CA . TYR A 1 70 ? 8.418 -8.448 1.088 1.00 95.31 70 TYR A CA 1
ATOM 546 C C . TYR A 1 70 ? 8.655 -7.273 0.137 1.00 95.31 70 TYR A C 1
ATOM 548 O O . TYR A 1 70 ? 9.701 -6.632 0.165 1.00 95.31 70 TYR A O 1
ATOM 556 N N . LEU A 1 71 ? 7.671 -6.954 -0.699 1.00 95.38 71 LEU A N 1
ATOM 557 C CA . LEU A 1 71 ? 7.688 -5.765 -1.546 1.00 95.38 71 LEU A CA 1
ATOM 558 C C . LEU A 1 71 ? 6.767 -4.705 -0.952 1.00 95.38 71 LEU A C 1
ATOM 560 O O . LEU A 1 71 ? 5.596 -4.985 -0.695 1.00 95.38 71 LEU A O 1
ATOM 564 N N . TYR A 1 72 ? 7.257 -3.480 -0.777 1.00 94.44 72 TYR A N 1
ATOM 565 C CA . TYR A 1 72 ? 6.449 -2.373 -0.265 1.00 94.44 72 TYR A CA 1
ATOM 566 C C . TYR A 1 72 ? 6.406 -1.191 -1.232 1.00 94.44 72 TYR A C 1
ATOM 568 O O . TYR A 1 72 ? 7.434 -0.645 -1.629 1.00 94.44 72 TYR A O 1
ATOM 576 N N . GLY A 1 73 ? 5.192 -0.751 -1.569 1.00 91.50 73 GLY A N 1
ATOM 577 C CA . GLY A 1 73 ? 4.974 0.352 -2.503 1.00 91.50 73 GLY A CA 1
ATOM 578 C C . GLY A 1 73 ? 5.359 -0.006 -3.940 1.00 91.50 73 GLY A C 1
ATOM 579 O O . GLY A 1 73 ? 5.520 -1.174 -4.276 1.00 91.50 73 GLY A O 1
ATOM 580 N N . CYS A 1 74 ? 5.500 1.002 -4.797 1.00 89.81 74 CYS A N 1
ATOM 581 C CA . CYS A 1 74 ? 5.941 0.843 -6.183 1.00 89.81 74 CYS A CA 1
ATOM 582 C C . CYS A 1 74 ? 6.817 2.026 -6.609 1.00 89.81 74 CYS A C 1
ATOM 584 O O . CYS A 1 74 ? 6.746 3.106 -6.015 1.00 89.81 74 CYS A O 1
ATOM 586 N N . MET A 1 75 ? 7.647 1.822 -7.634 1.00 85.94 75 MET A N 1
ATOM 587 C CA . MET A 1 75 ? 8.461 2.886 -8.221 1.00 85.94 75 MET A CA 1
ATOM 588 C C . MET A 1 75 ? 7.566 3.959 -8.837 1.00 85.94 75 MET A C 1
ATOM 590 O O . MET A 1 75 ? 6.664 3.646 -9.610 1.00 85.94 75 MET A O 1
ATOM 594 N N . ASP A 1 76 ? 7.837 5.223 -8.527 1.00 84.69 76 ASP A N 1
ATOM 595 C CA . ASP A 1 76 ? 7.165 6.334 -9.179 1.00 84.69 76 ASP A CA 1
ATOM 596 C C . ASP A 1 76 ? 8.131 7.096 -10.107 1.00 84.69 76 ASP A C 1
ATOM 598 O O . ASP A 1 76 ? 9.061 7.735 -9.606 1.00 84.69 76 ASP A O 1
ATOM 602 N N . PRO A 1 77 ? 7.913 7.070 -11.438 1.00 84.75 77 PRO A N 1
ATOM 603 C CA . PRO A 1 77 ? 8.828 7.677 -12.403 1.00 84.75 77 PRO A CA 1
ATOM 604 C C . PRO A 1 77 ? 8.780 9.212 -12.471 1.00 84.75 77 PRO A C 1
ATOM 606 O O . PRO A 1 77 ? 9.590 9.804 -13.182 1.00 84.75 77 PRO A O 1
ATOM 609 N N . GLY A 1 78 ? 7.853 9.876 -11.771 1.00 87.00 78 GLY A N 1
ATOM 610 C CA . GLY A 1 78 ? 7.631 11.317 -11.963 1.00 87.00 78 GLY A CA 1
ATOM 611 C C . GLY A 1 78 ? 6.819 11.621 -13.233 1.00 87.00 78 GLY A C 1
ATOM 612 O O . GLY A 1 78 ? 6.598 10.743 -14.061 1.00 87.00 78 GLY A O 1
ATOM 613 N N . ASP A 1 79 ? 6.255 12.830 -13.329 1.00 91.06 79 ASP A N 1
ATOM 614 C CA . ASP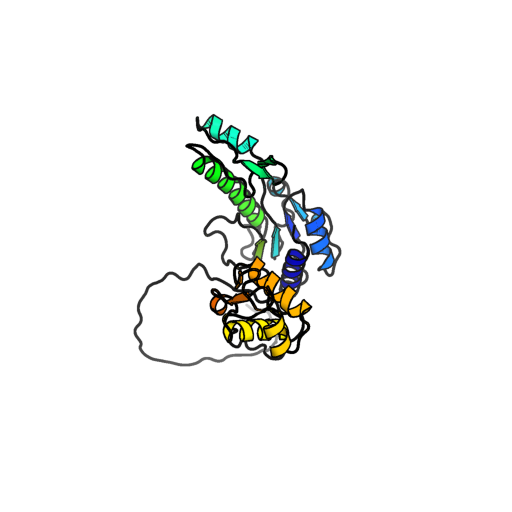 A 1 79 ? 5.360 13.180 -14.446 1.00 91.06 79 ASP A CA 1
ATOM 615 C C . ASP A 1 79 ? 6.159 13.431 -15.734 1.00 91.06 79 ASP A C 1
ATOM 617 O O . ASP A 1 79 ? 5.698 13.078 -16.812 1.00 91.06 79 ASP A O 1
ATOM 621 N N . GLU A 1 80 ? 7.383 13.956 -15.619 1.00 93.06 80 GLU A N 1
ATOM 622 C CA . GLU A 1 80 ? 8.272 14.267 -16.749 1.00 93.06 80 GLU A CA 1
ATOM 623 C C . GLU A 1 80 ? 8.513 13.052 -17.653 1.00 93.06 80 GLU A C 1
ATOM 625 O O . GLU A 1 80 ? 8.294 13.147 -18.855 1.00 93.06 80 GLU A O 1
ATOM 630 N N . MET A 1 81 ? 8.836 11.882 -17.083 1.00 92.06 81 MET A N 1
ATOM 631 C CA . MET A 1 81 ? 9.008 10.658 -17.878 1.00 92.06 81 MET A CA 1
ATOM 632 C C . MET A 1 81 ? 7.739 10.315 -18.670 1.00 92.06 81 MET A C 1
ATOM 634 O O . MET A 1 81 ? 7.821 9.903 -19.825 1.00 92.06 81 MET A O 1
ATOM 638 N N . ILE A 1 82 ? 6.563 10.450 -18.051 1.00 93.62 82 ILE A N 1
ATOM 639 C CA . ILE A 1 82 ? 5.293 10.115 -18.702 1.00 93.62 82 ILE A CA 1
ATOM 640 C C . ILE A 1 82 ? 5.024 11.096 -19.844 1.00 93.62 82 ILE A C 1
ATOM 642 O O . ILE A 1 82 ? 4.702 10.667 -20.948 1.00 93.62 82 ILE A O 1
ATOM 646 N N . LEU A 1 83 ? 5.222 12.393 -19.602 1.00 94.25 83 LEU A N 1
ATOM 647 C CA . LEU A 1 83 ? 5.045 13.440 -20.607 1.00 94.25 83 LEU A CA 1
ATOM 648 C C . LEU A 1 83 ? 6.025 13.292 -21.779 1.00 94.25 83 LEU A C 1
ATOM 650 O O . LEU A 1 83 ? 5.618 13.459 -22.925 1.00 94.25 83 LEU A O 1
ATOM 654 N N . ASP A 1 84 ? 7.274 12.900 -21.524 1.00 95.31 84 ASP A N 1
ATOM 655 C CA . ASP A 1 84 ? 8.256 12.617 -22.576 1.00 95.31 84 ASP A CA 1
ATOM 656 C C . ASP A 1 84 ? 7.812 11.450 -23.470 1.00 95.31 84 ASP A C 1
ATOM 658 O O . ASP A 1 84 ? 7.933 11.514 -24.695 1.00 95.31 84 ASP A O 1
ATOM 662 N N . VAL A 1 85 ? 7.266 10.382 -22.877 1.00 93.69 85 VAL A N 1
ATOM 663 C CA . VAL A 1 85 ? 6.736 9.239 -23.638 1.00 93.69 85 VAL A CA 1
ATOM 664 C C . VAL A 1 85 ? 5.543 9.661 -24.494 1.00 93.69 85 VAL A C 1
ATOM 666 O O . VAL A 1 85 ? 5.479 9.281 -25.662 1.00 93.69 85 VAL A O 1
ATOM 669 N N . LEU A 1 86 ? 4.624 10.464 -23.954 1.00 94.56 86 LEU A N 1
ATOM 670 C CA . LEU A 1 86 ? 3.487 10.988 -24.718 1.00 94.56 86 LEU A CA 1
ATOM 671 C C . LEU A 1 86 ? 3.949 11.879 -25.873 1.00 94.56 86 LEU A C 1
ATOM 673 O O . LEU A 1 86 ? 3.500 11.691 -27.001 1.00 94.56 86 LEU A O 1
ATOM 677 N N . ALA A 1 87 ? 4.917 12.764 -25.628 1.00 94.75 87 ALA A N 1
ATOM 678 C CA . ALA A 1 87 ? 5.477 13.640 -26.651 1.00 94.75 87 ALA A CA 1
ATOM 679 C C . ALA A 1 87 ? 6.130 12.853 -27.801 1.00 94.75 87 ALA A C 1
ATOM 681 O O . ALA A 1 87 ? 5.995 13.227 -28.964 1.00 94.75 87 ALA A O 1
ATOM 682 N N . VAL A 1 88 ? 6.808 11.736 -27.505 1.00 95.62 88 VAL A N 1
ATOM 683 C CA . VAL A 1 88 ? 7.366 10.837 -28.536 1.00 95.62 88 VAL A CA 1
ATOM 684 C C . VAL A 1 88 ? 6.271 10.181 -29.381 1.00 95.62 88 VAL A C 1
ATOM 686 O O . VAL A 1 88 ? 6.493 9.906 -30.562 1.00 95.62 88 VAL A O 1
ATOM 689 N N . LEU A 1 89 ? 5.106 9.923 -28.789 1.00 94.50 89 LEU A N 1
ATOM 690 C CA . LEU A 1 89 ? 3.954 9.321 -29.457 1.00 94.50 89 LEU A CA 1
ATOM 691 C C . LEU A 1 89 ? 3.032 10.351 -30.135 1.00 94.50 89 LEU A C 1
ATOM 693 O O . LEU A 1 89 ? 2.051 9.935 -30.745 1.00 94.50 89 LEU A O 1
ATOM 697 N N . ASP A 1 90 ? 3.369 11.647 -30.075 1.00 95.88 90 ASP A N 1
ATOM 698 C CA . ASP A 1 90 ? 2.540 12.767 -30.556 1.00 95.88 90 ASP A CA 1
ATOM 699 C C . ASP A 1 90 ? 1.159 12.820 -29.870 1.00 95.88 90 ASP A C 1
ATOM 701 O O . ASP A 1 90 ? 0.138 13.066 -30.508 1.00 95.88 90 ASP A O 1
ATOM 705 N N . LEU A 1 91 ? 1.138 12.536 -28.562 1.00 96.44 91 LEU A N 1
ATOM 706 C CA . LEU A 1 91 ? -0.054 12.517 -27.707 1.00 96.44 91 LEU A CA 1
ATOM 707 C C . LEU A 1 91 ? -0.036 13.675 -26.703 1.00 96.44 91 LEU A C 1
ATOM 709 O O . LEU A 1 91 ? 1.035 14.097 -26.258 1.00 96.44 91 LEU A O 1
ATOM 713 N N . ASP A 1 92 ? -1.219 14.144 -26.305 1.00 94.00 92 ASP A N 1
ATOM 714 C CA . ASP A 1 92 ? -1.397 15.293 -25.414 1.00 94.00 92 ASP A CA 1
ATOM 715 C C . ASP A 1 92 ? -2.225 14.947 -24.167 1.00 94.00 92 ASP A C 1
ATOM 717 O O . ASP A 1 92 ? -3.435 14.690 -24.207 1.00 94.00 92 ASP A O 1
ATOM 721 N N . ALA A 1 93 ? -1.551 14.975 -23.021 1.00 96.31 93 ALA A N 1
ATOM 722 C CA . ALA A 1 93 ? -2.177 14.927 -21.710 1.00 96.31 93 ALA A CA 1
ATOM 723 C C . ALA A 1 93 ? -1.360 15.749 -20.715 1.00 96.31 93 ALA A C 1
ATOM 725 O O . ALA A 1 93 ? -0.138 15.865 -20.826 1.00 96.31 93 ALA A O 1
ATOM 726 N N . VAL A 1 94 ? -2.032 16.280 -19.698 1.00 94.75 94 VAL A N 1
ATOM 727 C CA . VAL A 1 94 ? -1.410 17.076 -18.639 1.00 94.75 94 VAL A CA 1
ATOM 728 C C . VAL A 1 94 ? -1.665 16.452 -17.270 1.00 94.75 94 VAL A C 1
ATOM 730 O O . VAL A 1 94 ? -2.700 15.818 -17.060 1.00 94.75 94 VAL A O 1
ATOM 733 N N . PRO A 1 95 ? -0.743 16.597 -16.304 1.00 95.31 95 PRO A N 1
ATOM 734 C CA . PRO A 1 95 ? -0.977 16.098 -14.958 1.00 95.31 95 PRO A CA 1
ATOM 735 C C . PRO A 1 95 ? -2.143 16.844 -14.296 1.00 95.31 95 PRO A C 1
ATOM 737 O O . PRO A 1 95 ? -2.135 18.073 -14.237 1.00 95.31 95 PRO A O 1
ATOM 740 N N . ALA A 1 96 ? -3.115 16.104 -13.760 1.00 94.06 96 ALA A N 1
ATOM 741 C CA . ALA A 1 96 ? -4.283 16.697 -13.114 1.00 94.06 96 ALA A CA 1
ATOM 742 C C . ALA A 1 96 ? -3.914 17.408 -11.800 1.00 94.06 96 ALA A C 1
ATOM 744 O O . ALA A 1 96 ? -3.059 16.946 -11.024 1.00 94.06 96 ALA A O 1
ATOM 745 N N . THR A 1 97 ? -4.575 18.530 -11.524 1.00 93.50 97 THR A N 1
ATOM 746 C CA . THR A 1 97 ? -4.320 19.364 -10.342 1.00 93.50 97 THR A CA 1
ATOM 747 C C . THR A 1 97 ? -5.571 19.551 -9.494 1.00 93.50 97 THR A C 1
ATOM 749 O O . THR A 1 97 ? -6.660 19.726 -10.028 1.00 93.50 97 THR A O 1
ATOM 752 N N . ALA A 1 98 ? -5.398 19.599 -8.177 1.00 90.44 98 ALA A N 1
ATOM 753 C CA . ALA A 1 98 ? -6.433 19.918 -7.204 1.00 90.44 98 ALA A CA 1
ATOM 754 C C . ALA A 1 98 ? -6.140 21.260 -6.518 1.00 90.44 98 ALA A C 1
ATOM 756 O O . ALA A 1 98 ? -4.984 21.662 -6.381 1.00 90.44 98 ALA A O 1
ATOM 757 N N . THR A 1 99 ? -7.183 21.946 -6.058 1.00 93.38 99 THR A N 1
ATOM 758 C CA . THR A 1 99 ? -7.054 23.164 -5.247 1.00 93.38 99 THR A CA 1
ATOM 759 C C . THR A 1 99 ? -7.115 22.805 -3.763 1.00 93.38 99 THR A C 1
ATOM 761 O O . THR A 1 99 ? -8.004 22.063 -3.352 1.00 93.38 99 THR A O 1
ATOM 764 N N . THR A 1 100 ? -6.170 23.299 -2.963 1.00 89.00 100 THR A N 1
ATOM 765 C CA . THR A 1 100 ? -6.176 23.138 -1.500 1.00 89.00 100 THR A CA 1
ATOM 766 C C . THR A 1 100 ? -7.167 24.097 -0.839 1.00 89.00 100 THR A C 1
ATOM 768 O O . THR A 1 100 ? -7.612 25.066 -1.455 1.00 89.00 100 THR A O 1
ATOM 771 N N . ASP A 1 101 ? -7.469 23.876 0.443 1.00 86.25 101 ASP A N 1
ATOM 772 C CA . ASP A 1 101 ? -8.313 24.781 1.242 1.00 86.25 101 ASP A CA 1
ATOM 773 C C . ASP A 1 101 ? -7.737 26.209 1.331 1.00 86.25 101 ASP A C 1
ATOM 775 O O . ASP A 1 101 ? -8.484 27.181 1.452 1.00 86.25 101 ASP A O 1
ATOM 779 N N . ASP A 1 102 ? -6.413 26.343 1.203 1.00 85.62 102 ASP A N 1
ATOM 780 C CA . ASP A 1 102 ? -5.692 27.621 1.166 1.00 85.62 102 ASP A CA 1
ATOM 781 C C . ASP A 1 102 ? -5.703 28.285 -0.230 1.00 85.62 102 ASP A C 1
ATOM 783 O O . ASP A 1 102 ? -5.197 29.394 -0.403 1.00 85.62 102 ASP A O 1
ATOM 787 N N . GLY A 1 103 ? -6.302 27.633 -1.234 1.00 89.19 103 GLY A N 1
ATOM 788 C CA . GLY A 1 103 ? -6.394 28.117 -2.614 1.00 89.19 103 GLY A CA 1
ATOM 789 C C . GLY A 1 103 ? -5.184 27.787 -3.494 1.00 89.19 103 GLY A C 1
ATOM 790 O O . GLY A 1 103 ? -5.139 28.223 -4.647 1.00 89.19 103 GLY A O 1
ATOM 791 N N . ASP A 1 104 ? -4.219 27.013 -2.995 1.00 92.19 104 ASP A N 1
ATOM 792 C CA . ASP A 1 104 ? -3.043 26.611 -3.765 1.00 92.19 104 ASP A CA 1
ATOM 793 C C . ASP A 1 104 ? -3.390 25.503 -4.760 1.00 92.19 104 ASP A C 1
ATOM 795 O O . ASP A 1 104 ? -4.140 24.575 -4.461 1.00 92.19 104 ASP A O 1
ATOM 799 N N . THR A 1 105 ? -2.813 25.570 -5.959 1.00 90.38 105 THR A N 1
ATOM 800 C CA . THR A 1 105 ? -2.925 24.488 -6.943 1.00 90.38 105 THR A CA 1
ATOM 801 C C . THR A 1 105 ? -1.827 23.465 -6.689 1.00 90.38 105 THR A C 1
ATOM 803 O O . THR A 1 105 ? -0.640 23.772 -6.799 1.00 90.38 105 THR A O 1
ATOM 806 N N . VAL A 1 106 ? -2.224 22.241 -6.359 1.00 91.19 106 VAL A N 1
ATOM 807 C CA . VAL A 1 106 ? -1.328 21.115 -6.093 1.00 91.19 106 VAL A CA 1
ATOM 808 C C . VAL A 1 106 ? -1.617 19.968 -7.046 1.00 91.19 106 VAL A C 1
ATOM 810 O O . VAL A 1 106 ? -2.695 19.867 -7.625 1.00 91.19 106 VAL A O 1
ATOM 813 N N . ARG A 1 107 ? -0.651 19.067 -7.207 1.00 89.69 107 ARG A N 1
ATOM 814 C CA . ARG A 1 107 ? -0.860 17.827 -7.953 1.00 89.69 107 ARG A CA 1
ATOM 815 C C . ARG A 1 107 ? -1.957 16.995 -7.285 1.00 89.69 107 ARG A C 1
ATOM 817 O O . ARG A 1 107 ? -1.908 16.779 -6.074 1.00 89.69 107 ARG A O 1
ATOM 824 N N . GLU A 1 108 ? -2.921 16.514 -8.067 1.00 87.19 108 GLU A N 1
ATOM 825 C CA . GLU A 1 108 ? -3.966 15.630 -7.550 1.00 87.19 108 GLU A CA 1
ATOM 826 C C . GLU A 1 108 ? -3.361 14.329 -6.984 1.00 87.19 108 GLU A C 1
ATOM 828 O O . GLU A 1 108 ? -2.412 13.753 -7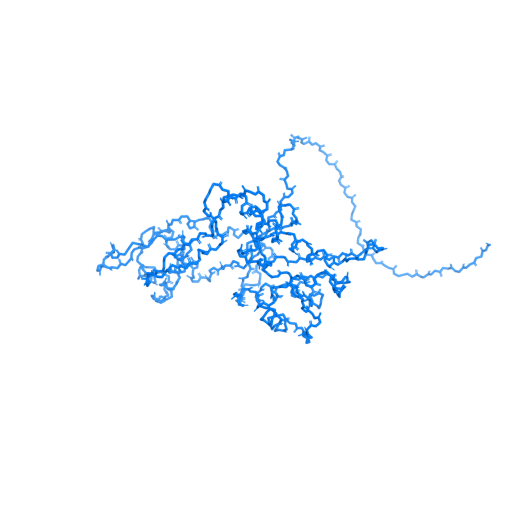.534 1.00 87.19 108 GLU A O 1
ATOM 833 N N . LYS A 1 109 ? -3.913 13.853 -5.860 1.00 78.12 109 LYS A N 1
ATOM 834 C CA . LYS A 1 109 ? -3.539 12.555 -5.282 1.00 78.12 109 LYS A CA 1
ATOM 835 C C . LYS A 1 109 ? -3.882 11.427 -6.261 1.00 78.12 109 LYS A C 1
ATOM 837 O O . LYS A 1 109 ? -4.829 11.517 -7.025 1.00 78.12 109 LYS A O 1
ATOM 842 N N . GLY A 1 110 ? -3.094 10.354 -6.252 1.00 75.19 110 GLY A N 1
ATOM 843 C CA . GL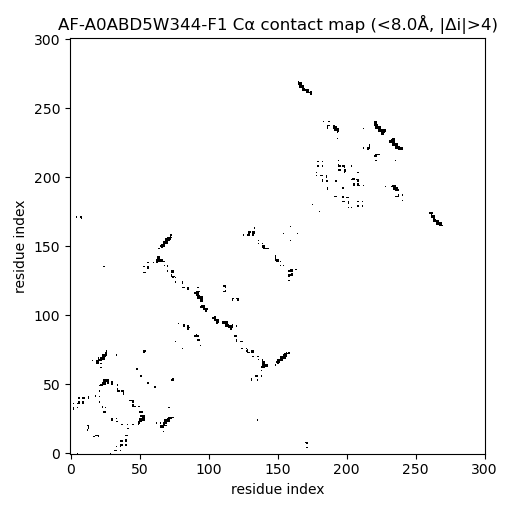Y A 1 110 ? -3.274 9.228 -7.183 1.00 75.19 110 GLY A CA 1
ATOM 844 C C . GLY A 1 110 ? -2.626 9.431 -8.556 1.00 75.19 110 GLY A C 1
ATOM 845 O O . GLY A 1 110 ? -2.391 8.451 -9.258 1.00 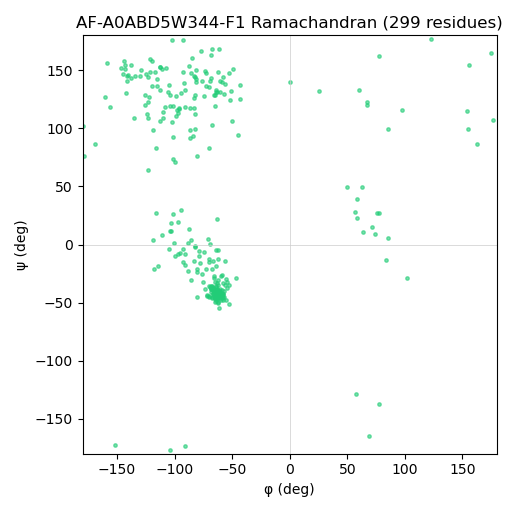75.19 110 GLY A O 1
ATOM 846 N N . ARG A 1 111 ? -2.209 10.664 -8.878 1.00 81.81 111 ARG A N 1
ATOM 847 C CA . ARG A 1 111 ? -1.442 11.002 -10.086 1.00 81.81 111 ARG A CA 1
ATOM 848 C C . ARG A 1 111 ? -2.184 10.721 -11.396 1.00 81.81 111 ARG A C 1
ATOM 850 O O . ARG A 1 111 ? -1.650 10.134 -12.331 1.00 81.81 111 ARG A O 1
ATOM 857 N N . THR A 1 112 ? -3.414 11.203 -11.449 1.00 90.56 112 THR A N 1
ATOM 858 C CA . THR A 1 112 ? -4.321 11.258 -12.608 1.00 90.56 112 THR A CA 1
ATOM 859 C C . THR A 1 112 ? -3.844 12.242 -13.683 1.00 90.56 112 THR A C 1
ATOM 861 O O . THR A 1 112 ? -2.987 13.088 -13.425 1.00 90.56 112 THR A O 1
ATOM 864 N N . PHE A 1 113 ? -4.377 12.133 -14.896 1.00 94.62 113 PHE A N 1
ATOM 865 C CA . PHE A 1 113 ? -4.069 13.019 -16.021 1.00 94.62 113 PHE A CA 1
ATOM 866 C C . PHE A 1 113 ? -5.373 13.533 -16.631 1.00 94.62 113 PHE A C 1
ATOM 868 O O . PHE A 1 113 ? -6.372 12.817 -16.603 1.00 94.62 113 PHE A O 1
ATOM 875 N N . ASP A 1 114 ? -5.328 14.738 -17.192 1.00 95.56 114 ASP A N 1
ATOM 876 C CA . ASP A 1 114 ? -6.404 15.369 -17.954 1.00 95.56 114 ASP A CA 1
ATOM 877 C C . ASP A 1 114 ? -5.985 15.510 -19.425 1.00 95.56 114 ASP A C 1
ATOM 879 O O . ASP A 1 114 ? -4.798 15.633 -19.728 1.00 95.56 114 ASP A O 1
ATOM 883 N N . GLY A 1 115 ? -6.951 15.524 -20.344 1.00 94.69 115 GLY A N 1
ATOM 884 C CA . GLY A 1 115 ? -6.705 15.669 -21.785 1.00 94.69 115 GLY A CA 1
ATOM 885 C C . GLY A 1 115 ? -7.264 14.514 -22.611 1.00 94.69 115 GLY A C 1
ATOM 886 O O . GLY A 1 115 ? -7.824 13.562 -22.067 1.00 94.69 115 GLY A O 1
ATOM 887 N N . GLU A 1 116 ? -7.130 14.616 -23.934 1.00 94.81 116 GLU A N 1
ATOM 888 C CA . GLU A 1 116 ? -7.614 13.596 -24.876 1.00 94.81 116 GLU A CA 1
ATOM 889 C C . GLU A 1 116 ? -6.876 12.263 -24.682 1.00 94.81 116 GLU A C 1
ATOM 891 O O . GLU A 1 116 ? -7.500 11.203 -24.716 1.00 94.81 116 GLU A O 1
ATOM 896 N N . ASP A 1 117 ? -5.582 12.320 -24.350 1.00 96.56 117 ASP A N 1
ATOM 897 C CA . ASP A 1 117 ? -4.728 11.142 -24.179 1.00 96.56 117 ASP A CA 1
ATOM 898 C C . ASP A 1 117 ? -4.458 10.772 -22.711 1.00 96.56 117 ASP A C 1
ATOM 900 O O . ASP A 1 117 ? -3.529 10.016 -22.402 1.00 96.56 117 ASP A O 1
ATOM 904 N N . ALA A 1 118 ? -5.280 11.268 -21.779 1.00 96.12 118 ALA A N 1
ATOM 905 C CA . ALA A 1 118 ? -5.163 10.975 -20.348 1.00 96.12 118 ALA A CA 1
ATOM 906 C C . ALA A 1 118 ? -5.165 9.467 -20.042 1.00 96.12 118 ALA A C 1
ATOM 908 O O . ALA A 1 118 ? -4.431 8.992 -19.173 1.00 96.12 118 ALA A O 1
ATOM 909 N N . ASP A 1 119 ? -5.960 8.694 -20.778 1.00 95.44 119 ASP A N 1
ATOM 910 C CA . ASP A 1 119 ? -6.043 7.241 -20.633 1.00 95.44 119 ASP A CA 1
ATOM 911 C C . ASP A 1 119 ? -4.727 6.559 -21.018 1.00 95.44 119 ASP A C 1
ATOM 913 O O . ASP A 1 119 ? -4.263 5.660 -20.310 1.00 95.44 119 ASP A O 1
ATOM 917 N N . THR A 1 120 ? -4.082 7.035 -22.084 1.00 95.06 120 THR A N 1
ATOM 918 C CA . THR A 1 120 ? -2.762 6.557 -22.505 1.00 95.06 120 THR A CA 1
ATOM 919 C C . THR A 1 120 ? -1.698 6.928 -21.476 1.00 95.06 120 THR A C 1
ATOM 921 O O . THR A 1 120 ? -0.886 6.080 -21.108 1.00 95.06 120 THR A O 1
ATOM 924 N N . ALA A 1 121 ? -1.739 8.147 -20.929 1.00 94.81 121 ALA A N 1
ATOM 925 C CA . ALA A 1 121 ? -0.840 8.574 -19.856 1.00 94.81 121 ALA A CA 1
ATOM 926 C C . ALA A 1 121 ? -0.950 7.664 -18.619 1.00 94.81 121 ALA A C 1
ATOM 928 O O . ALA A 1 121 ? 0.059 7.197 -18.079 1.00 94.81 121 ALA A O 1
ATOM 929 N N . ARG A 1 122 ? -2.187 7.343 -18.208 1.00 93.06 122 ARG A N 1
ATOM 930 C CA . ARG A 1 122 ? -2.460 6.402 -17.110 1.00 93.06 122 ARG A CA 1
ATOM 931 C C . ARG A 1 122 ? -1.941 5.000 -17.422 1.00 93.06 122 ARG A C 1
ATOM 933 O O . ARG A 1 122 ? -1.346 4.382 -16.542 1.00 93.06 122 ARG A O 1
ATOM 940 N N . ALA A 1 123 ? -2.122 4.513 -18.649 1.00 92.50 123 ALA A N 1
ATOM 941 C CA . ALA A 1 123 ? -1.635 3.200 -19.067 1.00 92.50 123 ALA A CA 1
ATOM 942 C C . ALA A 1 123 ? -0.099 3.116 -19.065 1.00 92.50 123 ALA A C 1
ATOM 944 O O . ALA A 1 123 ? 0.458 2.121 -18.603 1.00 92.50 123 ALA A O 1
ATOM 945 N N . VAL A 1 124 ? 0.599 4.165 -19.514 1.00 92.44 124 VAL A N 1
ATOM 946 C CA . VAL A 1 124 ? 2.069 4.237 -19.453 1.00 92.44 124 VAL A CA 1
ATOM 947 C C . VAL A 1 124 ? 2.546 4.227 -17.999 1.00 92.44 124 VAL A C 1
ATOM 949 O O . VAL A 1 124 ? 3.427 3.440 -17.652 1.00 92.44 124 VAL A O 1
ATOM 952 N N . LEU A 1 125 ? 1.939 5.040 -17.126 1.00 91.75 125 LEU A N 1
ATOM 953 C CA . LEU A 1 125 ? 2.284 5.070 -15.702 1.00 91.75 125 LEU A CA 1
ATOM 954 C C . LEU A 1 125 ? 2.055 3.709 -15.026 1.00 91.75 125 LEU A C 1
ATOM 956 O O . LEU A 1 125 ? 2.928 3.239 -14.292 1.00 91.75 125 LEU A O 1
ATOM 960 N N . ALA A 1 126 ? 0.908 3.074 -15.282 1.00 91.31 126 ALA A N 1
ATOM 961 C CA . ALA A 1 126 ? 0.596 1.740 -14.777 1.00 91.31 126 ALA A CA 1
ATOM 962 C C . ALA A 1 126 ? 1.626 0.715 -15.266 1.00 91.31 126 ALA A C 1
ATOM 964 O O . ALA A 1 126 ? 2.220 0.019 -14.451 1.00 91.31 126 ALA A O 1
ATOM 965 N N . SER A 1 127 ? 1.942 0.714 -16.565 1.00 90.50 127 SER A N 1
ATOM 966 C CA . SER A 1 127 ? 2.917 -0.206 -17.156 1.00 90.50 127 SER A CA 1
ATOM 967 C C . SER A 1 127 ? 4.303 -0.095 -16.516 1.00 90.50 127 SER A C 1
ATOM 969 O O . SER A 1 127 ? 4.929 -1.113 -16.222 1.00 90.50 127 SER A O 1
ATOM 971 N N . VAL A 1 128 ? 4.788 1.123 -16.249 1.00 89.81 128 VAL A N 1
ATOM 972 C CA . VAL A 1 128 ? 6.080 1.319 -15.573 1.00 89.81 128 VAL A CA 1
ATOM 973 C C . VAL A 1 128 ? 6.039 0.769 -14.146 1.00 89.81 128 VAL A C 1
ATOM 975 O O . VAL A 1 128 ? 6.946 0.034 -13.750 1.00 89.81 128 VAL A O 1
ATOM 978 N N . ARG A 1 129 ? 4.986 1.089 -13.384 1.00 91.31 129 ARG A N 1
ATOM 979 C CA . ARG A 1 129 ? 4.824 0.631 -11.996 1.00 91.31 129 ARG A CA 1
ATOM 980 C C . ARG A 1 129 ? 4.726 -0.893 -11.907 1.00 91.31 129 ARG A C 1
ATOM 982 O O . ARG A 1 129 ? 5.488 -1.507 -11.164 1.00 91.31 129 ARG A O 1
ATOM 989 N N . GLU A 1 130 ? 3.852 -1.488 -12.711 1.00 93.00 130 GLU A N 1
ATOM 990 C CA . GLU A 1 130 ? 3.634 -2.934 -12.803 1.00 93.00 130 GLU A CA 1
ATOM 991 C C . GLU A 1 130 ? 4.912 -3.682 -13.188 1.00 93.00 130 GLU A C 1
ATOM 993 O O . GLU A 1 130 ? 5.251 -4.698 -12.581 1.00 93.00 130 GLU A O 1
ATOM 998 N N . ASN A 1 131 ? 5.669 -3.156 -14.155 1.00 89.88 131 ASN A N 1
ATOM 999 C CA . ASN A 1 131 ? 6.912 -3.775 -14.604 1.00 89.88 131 ASN A CA 1
ATOM 1000 C C . ASN A 1 131 ? 7.971 -3.821 -13.493 1.00 89.88 131 ASN A C 1
ATOM 1002 O O . ASN A 1 131 ? 8.641 -4.837 -13.330 1.00 89.88 131 ASN A O 1
ATOM 1006 N N . HIS A 1 132 ? 8.111 -2.750 -12.709 1.00 90.19 132 HIS A N 1
ATOM 1007 C CA . HIS A 1 132 ? 9.035 -2.736 -11.573 1.00 90.19 132 HIS A CA 1
ATOM 1008 C C . HIS A 1 132 ? 8.593 -3.669 -10.443 1.00 90.19 132 HIS A C 1
ATOM 1010 O O . HIS A 1 132 ? 9.421 -4.360 -9.862 1.00 90.19 132 HIS A O 1
ATOM 1016 N N . VAL A 1 133 ? 7.293 -3.757 -10.160 1.00 92.00 133 VAL A N 1
ATOM 1017 C CA . VAL A 1 133 ? 6.775 -4.707 -9.163 1.00 92.00 133 VAL A CA 1
ATOM 1018 C C . VAL A 1 133 ? 7.044 -6.154 -9.592 1.00 92.00 133 VAL A C 1
ATOM 1020 O O . VAL A 1 133 ? 7.531 -6.954 -8.792 1.00 92.00 133 VAL A O 1
ATOM 1023 N N . ALA A 1 134 ? 6.790 -6.487 -10.860 1.00 90.50 134 ALA A N 1
ATOM 1024 C CA . ALA A 1 134 ? 7.053 -7.820 -11.395 1.00 90.50 134 ALA A CA 1
ATOM 1025 C C . ALA A 1 134 ? 8.554 -8.159 -11.400 1.00 90.50 134 ALA A C 1
ATOM 1027 O O . ALA A 1 134 ? 8.948 -9.252 -10.990 1.00 90.50 134 ALA A O 1
ATOM 1028 N N . GLN A 1 135 ? 9.409 -7.220 -11.820 1.00 89.00 135 GLN A N 1
ATOM 1029 C CA . GLN A 1 135 ? 10.864 -7.407 -11.798 1.00 89.00 135 GLN A CA 1
ATOM 1030 C C . GLN A 1 135 ? 11.392 -7.617 -10.374 1.00 89.00 135 GLN A C 1
ATOM 1032 O O . GLN A 1 135 ? 12.227 -8.504 -10.175 1.00 89.00 135 GLN A O 1
ATOM 1037 N N . ALA A 1 136 ? 10.863 -6.877 -9.398 1.00 91.19 136 ALA A N 1
ATOM 1038 C CA . ALA A 1 136 ? 11.265 -6.966 -8.003 1.00 91.19 136 ALA A CA 1
ATOM 1039 C C . ALA A 1 136 ? 10.856 -8.315 -7.406 1.00 91.19 136 ALA A C 1
ATOM 1041 O O . ALA A 1 136 ? 11.678 -9.000 -6.799 1.00 91.19 136 ALA A O 1
ATOM 1042 N N . ALA A 1 137 ? 9.618 -8.749 -7.653 1.00 90.69 137 ALA A N 1
ATOM 1043 C CA . ALA A 1 137 ? 9.149 -10.071 -7.245 1.00 90.69 137 ALA A CA 1
ATOM 1044 C C . ALA A 1 137 ? 10.003 -11.187 -7.863 1.00 90.69 137 ALA A C 1
ATOM 1046 O O . ALA A 1 137 ? 10.418 -12.106 -7.164 1.00 90.69 137 ALA A O 1
ATOM 1047 N N . GLY A 1 138 ? 10.351 -11.069 -9.147 1.00 87.94 138 GLY A N 1
ATOM 1048 C CA . GLY A 1 138 ? 11.207 -12.028 -9.851 1.00 87.94 138 GLY A CA 1
ATOM 1049 C C . GLY A 1 138 ? 12.678 -12.052 -9.408 1.00 87.94 138 GLY A C 1
ATOM 1050 O O . GLY A 1 138 ? 13.471 -12.796 -9.990 1.00 87.94 138 GLY A O 1
ATOM 1051 N N . ARG A 1 139 ? 13.088 -11.234 -8.426 1.00 87.50 139 ARG A N 1
ATOM 1052 C CA . ARG A 1 139 ? 14.422 -11.342 -7.801 1.00 87.50 139 ARG A CA 1
ATOM 1053 C C . ARG A 1 139 ? 14.514 -12.500 -6.821 1.00 87.50 139 ARG A C 1
ATOM 1055 O O . ARG A 1 139 ? 15.615 -12.995 -6.607 1.00 87.50 139 ARG A O 1
ATOM 1062 N N . TYR A 1 140 ? 13.382 -12.910 -6.270 1.00 89.19 140 TYR A N 1
ATOM 1063 C CA . TYR A 1 140 ? 13.279 -14.011 -5.331 1.00 89.19 140 TYR A CA 1
ATOM 1064 C C . TYR A 1 140 ? 13.249 -15.352 -6.066 1.00 89.19 140 TYR A C 1
ATOM 1066 O O . TYR A 1 140 ? 12.640 -15.451 -7.132 1.00 89.19 140 TYR A O 1
ATOM 1074 N N . ALA A 1 141 ? 13.903 -16.374 -5.502 1.00 77.25 141 ALA A N 1
ATOM 1075 C CA . ALA A 1 141 ? 14.005 -17.718 -6.088 1.00 77.25 141 ALA A CA 1
ATOM 1076 C C . ALA A 1 141 ? 14.446 -17.723 -7.564 1.00 77.25 141 ALA A C 1
ATOM 1078 O O . ALA A 1 141 ? 13.829 -18.333 -8.439 1.00 77.25 141 ALA A O 1
ATOM 1079 N N . ARG A 1 142 ? 15.532 -17.000 -7.861 1.00 74.00 142 ARG A N 1
ATOM 1080 C CA . ARG A 1 142 ? 16.006 -16.776 -9.237 1.00 74.00 142 ARG A CA 1
ATOM 1081 C C . ARG A 1 142 ? 16.960 -17.865 -9.750 1.00 74.00 142 ARG A C 1
ATOM 1083 O O . ARG A 1 142 ? 17.618 -17.668 -10.775 1.00 74.00 142 ARG A O 1
ATOM 1090 N N . ASN A 1 143 ? 17.068 -19.006 -9.071 1.00 73.31 143 ASN A N 1
ATOM 1091 C CA . ASN A 1 143 ? 17.959 -20.080 -9.498 1.00 73.31 143 ASN A CA 1
ATOM 1092 C C . ASN A 1 143 ? 17.264 -21.006 -10.510 1.00 73.31 143 ASN A C 1
ATOM 1094 O O . ASN A 1 143 ? 16.614 -21.980 -10.150 1.00 73.31 143 ASN A O 1
ATOM 1098 N N . ALA A 1 144 ? 17.424 -20.696 -11.799 1.00 67.31 144 ALA A N 1
ATOM 1099 C CA . ALA A 1 144 ? 16.804 -21.445 -12.895 1.00 67.31 144 ALA A CA 1
ATOM 1100 C C . ALA A 1 144 ? 17.284 -22.905 -13.020 1.00 67.31 144 ALA A C 1
ATOM 1102 O O . ALA A 1 144 ? 16.612 -23.708 -13.670 1.00 67.31 144 ALA A O 1
ATOM 1103 N N . ASP A 1 145 ? 18.431 -23.241 -12.426 1.00 74.12 145 ASP A N 1
ATOM 1104 C CA . ASP A 1 145 ? 19.012 -24.585 -12.466 1.00 74.12 145 ASP A CA 1
ATOM 1105 C C . ASP A 1 145 ? 18.551 -25.463 -11.289 1.00 74.12 145 ASP A C 1
ATOM 1107 O O . ASP A 1 145 ? 18.813 -26.668 -11.280 1.00 74.12 145 ASP A O 1
ATOM 1111 N N . ASP A 1 146 ? 17.845 -24.881 -10.315 1.00 78.19 146 ASP A N 1
ATOM 1112 C CA . ASP A 1 146 ? 17.319 -25.578 -9.147 1.00 78.19 146 ASP A CA 1
ATOM 1113 C C . ASP A 1 146 ? 15.776 -25.623 -9.192 1.00 78.19 146 ASP A C 1
ATOM 1115 O O . ASP A 1 146 ? 15.117 -24.612 -8.941 1.00 78.19 146 ASP A O 1
ATOM 1119 N N . PRO A 1 147 ? 15.162 -26.786 -9.495 1.00 75.56 147 PRO A N 1
ATOM 1120 C CA . PRO A 1 147 ? 13.704 -26.924 -9.552 1.00 75.56 147 PRO A CA 1
ATOM 1121 C C . PRO A 1 147 ? 13.015 -26.756 -8.186 1.00 75.56 147 PRO A C 1
ATOM 1123 O O . PRO A 1 147 ? 11.789 -26.582 -8.138 1.00 75.56 147 PRO A O 1
ATOM 1126 N N . ASP A 1 148 ? 13.783 -26.807 -7.095 1.00 79.19 148 ASP A N 1
ATOM 1127 C CA . ASP A 1 148 ? 13.313 -26.564 -5.735 1.00 79.19 148 ASP A CA 1
ATOM 1128 C C . ASP A 1 148 ? 13.495 -25.093 -5.314 1.00 79.19 148 ASP A C 1
ATOM 1130 O O . ASP A 1 148 ? 13.011 -24.701 -4.247 1.00 79.19 148 ASP A O 1
ATOM 1134 N N . SER A 1 149 ? 14.106 -24.251 -6.163 1.00 81.75 149 SER A N 1
ATOM 1135 C CA . SER A 1 149 ? 14.182 -22.803 -5.951 1.00 81.75 149 SER A CA 1
ATOM 1136 C C . SER A 1 149 ? 12.786 -22.195 -6.064 1.00 81.75 149 SER A C 1
ATOM 1138 O O . SER A 1 149 ? 12.213 -22.055 -7.147 1.00 81.75 149 SER A O 1
ATOM 1140 N N . ARG A 1 150 ? 12.193 -21.887 -4.908 1.00 85.50 150 ARG A N 1
ATOM 1141 C CA . ARG A 1 150 ? 10.853 -21.309 -4.780 1.00 85.50 150 ARG A CA 1
ATOM 1142 C C . ARG A 1 150 ? 10.836 -20.284 -3.662 1.00 85.50 150 ARG A C 1
ATOM 1144 O O . ARG A 1 150 ? 11.412 -20.519 -2.601 1.00 85.50 150 ARG A O 1
ATOM 1151 N N . ALA A 1 151 ? 10.115 -19.192 -3.890 1.00 90.19 151 ALA A N 1
ATOM 1152 C CA . ALA A 1 151 ? 9.925 -18.141 -2.906 1.00 90.19 151 ALA A CA 1
ATOM 1153 C C . ALA A 1 151 ? 8.461 -17.719 -2.828 1.00 90.19 151 ALA A C 1
ATOM 1155 O O . ALA A 1 151 ? 7.765 -17.678 -3.840 1.00 90.19 151 ALA A O 1
ATOM 1156 N N . THR A 1 152 ? 8.007 -17.369 -1.625 1.00 92.62 152 THR A N 1
ATOM 1157 C CA . THR A 1 152 ? 6.729 -16.672 -1.432 1.00 92.62 152 THR A CA 1
ATOM 1158 C C . THR A 1 152 ? 6.991 -15.177 -1.309 1.00 92.62 152 THR A C 1
ATOM 1160 O O . THR A 1 152 ? 7.595 -14.731 -0.335 1.00 92.62 152 THR A O 1
ATOM 1163 N N . VAL A 1 153 ? 6.535 -14.391 -2.281 1.00 94.00 153 VAL A N 1
ATOM 1164 C CA . VAL A 1 153 ? 6.729 -12.936 -2.280 1.00 94.00 153 VAL A CA 1
ATOM 1165 C C . VAL A 1 153 ? 5.427 -12.254 -1.880 1.00 94.00 153 VAL A C 1
ATOM 1167 O O . VAL A 1 153 ? 4.412 -12.373 -2.561 1.00 94.00 153 VAL A O 1
ATOM 1170 N N . TYR A 1 154 ? 5.461 -11.513 -0.779 1.00 94.56 154 TYR A N 1
ATOM 1171 C CA . TYR A 1 154 ? 4.342 -10.709 -0.308 1.00 94.56 154 TYR A CA 1
ATOM 1172 C C . TYR A 1 154 ? 4.435 -9.310 -0.893 1.00 94.56 154 TYR A C 1
ATOM 1174 O O . TYR A 1 154 ? 5.394 -8.588 -0.631 1.00 94.56 154 TYR A O 1
ATOM 1182 N N . VAL A 1 155 ? 3.431 -8.918 -1.672 1.00 94.31 155 VAL A N 1
ATOM 1183 C CA . VAL A 1 155 ? 3.447 -7.651 -2.402 1.00 94.31 155 VAL A CA 1
ATOM 1184 C C . VAL A 1 155 ? 2.430 -6.687 -1.805 1.00 94.31 155 VAL A C 1
ATOM 1186 O O . VAL A 1 155 ? 1.226 -6.873 -1.940 1.00 94.31 155 VAL A O 1
ATOM 1189 N N . HIS A 1 156 ? 2.917 -5.647 -1.132 1.00 93.44 156 HIS A N 1
ATOM 1190 C CA . HIS A 1 156 ? 2.106 -4.610 -0.501 1.00 93.44 156 HIS A CA 1
ATOM 1191 C C . HIS A 1 156 ? 2.083 -3.354 -1.381 1.00 93.44 156 HIS A C 1
ATOM 1193 O O . HIS A 1 156 ? 2.728 -2.339 -1.091 1.00 93.44 156 HIS A O 1
ATOM 1199 N N . THR A 1 157 ? 1.345 -3.432 -2.489 1.00 89.75 157 THR A N 1
ATOM 1200 C CA . THR A 1 157 ? 1.099 -2.309 -3.400 1.00 89.75 157 THR A CA 1
ATOM 1201 C C . THR A 1 157 ? -0.149 -2.543 -4.255 1.00 89.75 157 THR A C 1
ATOM 1203 O O . THR A 1 157 ? -0.507 -3.686 -4.519 1.00 89.75 157 THR A O 1
ATOM 1206 N N . ASP A 1 158 ? -0.757 -1.464 -4.747 1.00 87.38 158 ASP A N 1
ATOM 1207 C CA . ASP A 1 158 ? -1.868 -1.511 -5.710 1.00 87.38 158 ASP A CA 1
ATOM 1208 C C . ASP A 1 158 ? -1.387 -1.595 -7.173 1.00 87.38 158 ASP A C 1
ATOM 1210 O O . ASP A 1 158 ? -2.187 -1.539 -8.101 1.00 87.38 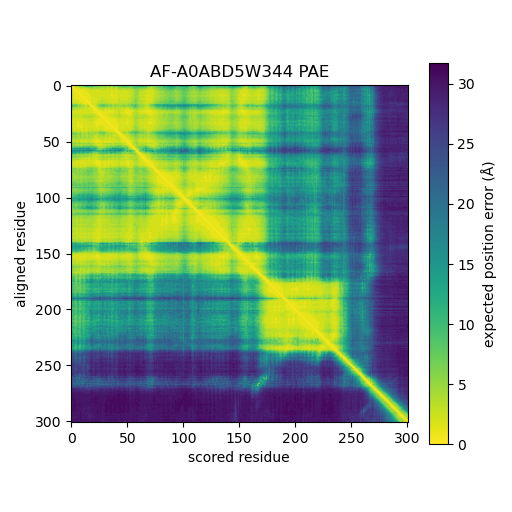158 ASP A O 1
ATOM 1214 N N . ALA A 1 159 ? -0.073 -1.696 -7.401 1.00 90.50 159 ALA A N 1
ATOM 1215 C CA . ALA A 1 159 ? 0.538 -1.739 -8.731 1.00 90.50 159 ALA A CA 1
ATOM 1216 C C . ALA A 1 159 ? 0.940 -3.157 -9.175 1.00 90.50 159 ALA A C 1
ATOM 1218 O O . ALA A 1 159 ? 1.884 -3.326 -9.946 1.00 90.50 159 ALA A O 1
ATOM 1219 N N . VAL A 1 160 ? 0.275 -4.188 -8.653 1.00 90.56 160 VAL A N 1
ATOM 1220 C CA . VAL A 1 160 ? 0.515 -5.569 -9.086 1.00 90.56 160 VAL A CA 1
ATOM 1221 C C . VAL A 1 160 ? -0.126 -5.778 -10.462 1.00 90.56 160 VAL A C 1
ATOM 1223 O O . VAL A 1 160 ? -1.318 -5.497 -10.600 1.00 90.56 160 VAL A O 1
ATOM 1226 N N . PRO A 1 161 ? 0.611 -6.292 -11.469 1.00 88.19 161 PRO A N 1
ATOM 1227 C CA . PRO A 1 161 ? 0.017 -6.576 -12.769 1.00 88.19 161 PRO A CA 1
ATOM 1228 C C . PRO A 1 161 ? -1.159 -7.553 -12.647 1.00 88.19 161 PRO A C 1
ATOM 1230 O O . PRO A 1 161 ? -1.138 -8.490 -11.842 1.00 88.19 161 PRO A O 1
ATOM 1233 N N . ALA A 1 162 ? -2.187 -7.362 -13.473 1.00 86.06 162 ALA A N 1
ATOM 1234 C CA . ALA A 1 162 ? -3.354 -8.239 -13.471 1.00 86.06 162 ALA A CA 1
ATOM 1235 C C . ALA A 1 162 ? -2.952 -9.705 -13.729 1.00 86.06 162 ALA A C 1
ATOM 1237 O O . ALA A 1 162 ? -2.235 -10.007 -14.682 1.00 86.06 162 ALA A O 1
ATOM 1238 N N . GLY A 1 163 ? -3.425 -10.616 -12.873 1.00 84.88 163 GLY A N 1
ATOM 1239 C CA . GLY A 1 163 ? -3.102 -12.045 -12.950 1.00 84.88 163 GLY A CA 1
ATOM 1240 C C . GLY A 1 163 ? -1.683 -12.419 -12.503 1.00 84.88 163 GLY A C 1
ATOM 1241 O O . GLY A 1 163 ? -1.283 -13.559 -12.713 1.00 84.88 163 GLY A O 1
ATOM 1242 N N . TYR A 1 164 ? -0.920 -11.489 -11.915 1.00 87.19 164 TYR A N 1
ATOM 1243 C CA . TYR A 1 164 ? 0.433 -11.757 -11.414 1.00 87.19 164 TYR A CA 1
ATOM 1244 C C . TYR A 1 164 ? 0.458 -12.328 -9.988 1.00 87.19 164 TYR A C 1
ATOM 1246 O O . TYR A 1 164 ? 1.371 -13.070 -9.642 1.00 87.19 164 TYR A O 1
ATOM 1254 N N . ALA A 1 165 ? -0.522 -11.973 -9.154 1.00 89.50 165 ALA A N 1
ATOM 1255 C CA . ALA A 1 165 ? -0.637 -12.488 -7.792 1.00 89.50 165 ALA A CA 1
ATOM 1256 C C . ALA A 1 165 ? -1.504 -13.753 -7.765 1.00 89.50 165 ALA A C 1
ATOM 1258 O O . ALA A 1 165 ? -2.613 -13.733 -8.299 1.00 89.50 165 ALA A O 1
ATOM 1259 N N . ASP A 1 166 ? -1.039 -14.798 -7.074 1.00 90.19 166 ASP A N 1
ATOM 1260 C CA . ASP A 1 166 ? -1.834 -16.010 -6.824 1.00 90.19 166 ASP A CA 1
ATOM 1261 C C . ASP A 1 166 ? -3.034 -15.717 -5.902 1.00 90.19 166 ASP A C 1
ATOM 1263 O O . ASP A 1 166 ? -4.129 -16.244 -6.089 1.00 90.19 166 ASP A O 1
ATOM 1267 N N . TYR A 1 167 ? -2.824 -14.840 -4.911 1.00 87.00 167 TYR A N 1
ATOM 1268 C CA . TYR A 1 167 ? -3.822 -14.442 -3.921 1.00 87.00 167 TYR A CA 1
ATOM 1269 C C . TYR A 1 167 ? -3.773 -12.936 -3.675 1.00 87.00 167 TYR A C 1
ATOM 1271 O O . TYR A 1 167 ? -2.698 -12.336 -3.609 1.00 87.00 167 TYR A O 1
ATOM 1279 N N . GLN A 1 168 ? -4.945 -12.338 -3.468 1.00 84.88 168 GLN A N 1
ATOM 1280 C CA . GLN A 1 168 ? -5.085 -10.957 -3.012 1.00 84.88 168 GLN A CA 1
ATOM 1281 C C . GLN A 1 168 ? -5.833 -10.933 -1.679 1.00 84.88 168 GLN A C 1
ATOM 1283 O O . GLN A 1 168 ? -6.813 -11.655 -1.486 1.00 84.88 168 GLN A O 1
ATOM 1288 N N . VAL A 1 169 ? -5.337 -10.115 -0.751 1.00 81.75 169 VAL A N 1
ATOM 1289 C CA . VAL A 1 169 ? -5.893 -9.959 0.597 1.00 81.75 169 VAL A CA 1
ATOM 1290 C C . VAL A 1 169 ? -6.073 -8.475 0.900 1.00 81.75 169 VAL A C 1
ATOM 1292 O O . VAL A 1 169 ? -5.224 -7.668 0.525 1.00 81.75 169 VAL A O 1
ATOM 1295 N N . SER A 1 170 ? -7.125 -8.112 1.638 1.00 71.44 170 SER A N 1
ATOM 1296 C CA . SER A 1 170 ? -7.405 -6.723 2.054 1.00 71.44 170 SER A CA 1
ATOM 1297 C C . SER A 1 170 ? -6.340 -6.117 2.987 1.00 71.44 170 SER A C 1
ATOM 1299 O O . SER A 1 170 ? -6.406 -4.943 3.356 1.00 71.44 170 SER A O 1
ATOM 1301 N N . GLY A 1 171 ? -5.348 -6.911 3.400 1.00 71.06 171 GLY A N 1
ATOM 1302 C CA . GLY A 1 171 ? -4.279 -6.504 4.302 1.00 71.06 171 GLY A CA 1
ATOM 1303 C C . GLY A 1 171 ? -4.741 -6.444 5.757 1.00 71.06 171 GLY A C 1
ATOM 1304 O O . GLY A 1 171 ? -5.402 -7.354 6.251 1.00 71.06 171 GLY A O 1
ATOM 1305 N N . VAL A 1 172 ? -4.338 -5.389 6.473 1.00 70.12 172 VAL A N 1
ATOM 1306 C CA . VAL A 1 172 ? -4.684 -5.206 7.891 1.00 70.12 172 VAL A CA 1
ATOM 1307 C C . VAL A 1 172 ? -6.075 -4.601 8.007 1.00 70.12 172 VAL A C 1
ATOM 1309 O O . VAL A 1 172 ? -6.253 -3.382 7.914 1.00 70.12 172 VAL A O 1
ATOM 1312 N N . GLU A 1 173 ? -7.053 -5.458 8.269 1.00 69.69 173 GLU A N 1
ATOM 1313 C CA . GLU A 1 173 ? -8.401 -5.037 8.621 1.00 69.69 173 GLU A CA 1
ATOM 1314 C C . GLU A 1 173 ? -8.482 -4.685 10.109 1.00 69.69 173 GLU A C 1
ATOM 1316 O O . GLU A 1 173 ? -7.822 -5.269 10.971 1.00 69.69 173 GLU A O 1
ATOM 1321 N N . TRP A 1 174 ? -9.287 -3.671 10.422 1.00 72.44 174 TRP A N 1
ATOM 1322 C CA . TRP A 1 174 ? -9.616 -3.387 11.815 1.00 72.44 174 TRP A CA 1
ATOM 1323 C C . TRP A 1 174 ? -10.748 -4.305 12.225 1.00 72.44 174 TRP A C 1
ATOM 1325 O O . TRP A 1 174 ? -11.806 -4.279 11.602 1.00 72.44 174 TRP A O 1
ATOM 1335 N N . LEU A 1 175 ? -10.527 -5.037 13.309 1.00 73.56 175 LEU A N 1
ATOM 1336 C CA . LEU A 1 175 ? -11.584 -5.752 13.991 1.00 73.56 175 LEU A CA 1
ATOM 1337 C C . LEU A 1 175 ? -12.045 -4.924 15.195 1.00 73.56 175 LEU A C 1
ATOM 1339 O O . LEU A 1 175 ? -11.202 -4.526 16.009 1.00 73.56 175 LEU A O 1
ATOM 1343 N N . PRO A 1 176 ? -13.355 -4.665 15.335 1.00 76.06 176 PRO A N 1
ATOM 1344 C CA . PRO A 1 176 ? -13.885 -4.030 16.529 1.00 76.06 176 PRO A CA 1
ATOM 1345 C C . PRO A 1 176 ? -13.553 -4.864 17.773 1.00 76.06 176 PRO A C 1
ATOM 1347 O O . PRO A 1 176 ? -13.621 -6.101 17.754 1.00 76.06 176 PRO A O 1
ATOM 1350 N N . THR A 1 177 ? -13.198 -4.186 18.867 1.00 82.88 177 THR A N 1
ATOM 1351 C CA . THR A 1 177 ? -13.168 -4.792 20.208 1.00 82.88 177 THR A CA 1
ATOM 1352 C C . THR A 1 177 ? -14.563 -5.276 20.610 1.00 82.88 177 THR A C 1
ATOM 1354 O O . THR A 1 177 ? -15.549 -4.925 19.969 1.00 82.88 177 THR A O 1
ATOM 1357 N N . ASP A 1 178 ? -14.672 -6.059 21.686 1.00 86.81 178 ASP A N 1
ATOM 1358 C CA . ASP A 1 178 ? -15.973 -6.560 22.154 1.00 86.81 178 ASP A CA 1
ATOM 1359 C C . ASP A 1 178 ? -16.951 -5.401 22.437 1.00 86.81 178 ASP A C 1
ATOM 1361 O O . ASP A 1 178 ? -18.055 -5.389 21.906 1.00 86.81 178 ASP A O 1
ATOM 1365 N N . THR A 1 179 ? -16.500 -4.345 23.124 1.00 86.62 179 THR A N 1
ATOM 1366 C CA . THR A 1 179 ? -17.305 -3.129 23.356 1.00 86.62 179 THR A CA 1
ATOM 1367 C C . THR A 1 179 ? -17.651 -2.388 22.063 1.00 86.62 179 THR A C 1
ATOM 1369 O O . THR A 1 179 ? -18.740 -1.839 21.934 1.00 86.62 179 THR A O 1
ATOM 1372 N N . GLN A 1 180 ? -16.745 -2.357 21.083 1.00 88.69 180 GLN A N 1
ATOM 1373 C CA . GLN A 1 180 ? -17.028 -1.743 19.783 1.00 88.69 180 GLN A CA 1
ATOM 1374 C C . GLN A 1 180 ? -18.051 -2.555 18.987 1.00 88.69 180 GLN A C 1
ATOM 1376 O O . GLN A 1 180 ? -18.892 -1.952 18.328 1.00 88.69 180 GLN A O 1
ATOM 1381 N N . ARG A 1 181 ? -18.019 -3.892 19.076 1.00 88.19 181 ARG A N 1
ATOM 1382 C CA . ARG A 1 181 ? -19.057 -4.759 18.500 1.00 88.19 181 ARG A CA 1
ATOM 1383 C C . ARG A 1 181 ? -20.398 -4.512 19.160 1.00 88.19 181 ARG A C 1
ATOM 1385 O O . ARG A 1 181 ? -21.355 -4.286 18.447 1.00 88.19 181 ARG A O 1
ATOM 1392 N N . GLU A 1 182 ? -20.448 -4.423 20.485 1.00 90.25 182 GLU A N 1
ATOM 1393 C CA . GLU A 1 182 ? -21.689 -4.097 21.197 1.00 90.25 182 GLU A CA 1
ATOM 1394 C C . GLU A 1 182 ? -22.263 -2.734 20.765 1.00 90.25 182 GLU A C 1
ATOM 1396 O O . GLU A 1 182 ? -23.469 -2.608 20.572 1.00 90.25 182 GLU A O 1
ATOM 1401 N N . ILE A 1 183 ? -21.414 -1.719 20.539 1.00 90.31 183 ILE A N 1
ATOM 1402 C CA . ILE A 1 183 ? -21.843 -0.420 19.983 1.00 90.31 183 ILE A CA 1
ATOM 1403 C C . ILE A 1 183 ? -22.411 -0.578 18.567 1.00 90.31 183 ILE A C 1
ATOM 1405 O O . ILE A 1 183 ? -23.432 0.032 18.250 1.00 90.31 183 ILE A O 1
ATOM 1409 N N . ILE A 1 184 ? -21.746 -1.365 17.718 1.00 89.38 184 ILE A N 1
ATOM 1410 C CA . ILE A 1 184 ? -22.175 -1.638 16.342 1.00 89.38 184 ILE A CA 1
ATOM 1411 C C . ILE A 1 184 ? -23.516 -2.384 16.337 1.00 89.38 184 ILE A C 1
ATOM 1413 O O . ILE A 1 184 ? -24.448 -1.945 15.671 1.00 89.38 184 ILE A O 1
ATOM 1417 N N . ASP A 1 185 ? -23.643 -3.449 17.124 1.00 89.19 185 ASP A N 1
ATOM 1418 C CA . ASP A 1 185 ? -24.854 -4.264 17.248 1.00 89.19 185 ASP A CA 1
ATOM 1419 C C . ASP A 1 185 ? -26.038 -3.432 17.762 1.00 89.19 185 ASP A C 1
ATOM 1421 O O . ASP A 1 185 ? -27.166 -3.545 17.266 1.00 89.19 185 ASP A O 1
ATOM 1425 N N . GLU A 1 186 ? -25.791 -2.544 18.729 1.00 91.81 186 GLU A N 1
ATOM 1426 C CA . GLU A 1 186 ? -26.813 -1.638 19.246 1.00 91.81 186 GLU A CA 1
ATOM 1427 C C . GLU A 1 186 ? -27.230 -0.595 18.202 1.00 91.81 186 GLU A C 1
ATOM 1429 O O . GLU A 1 186 ? -28.418 -0.291 18.089 1.00 91.81 186 GLU A O 1
ATOM 1434 N N . LEU A 1 187 ? -26.297 -0.076 17.398 1.00 89.81 187 LEU A N 1
ATOM 1435 C CA . LEU A 1 187 ? -26.613 0.836 16.295 1.00 89.81 187 LEU A CA 1
ATOM 1436 C C . LEU A 1 187 ? -27.400 0.134 15.177 1.00 89.81 187 LEU A C 1
ATOM 1438 O O . LEU A 1 187 ? -28.321 0.722 14.614 1.00 89.81 187 LEU A O 1
ATOM 1442 N N . THR A 1 188 ? -27.100 -1.131 14.888 1.00 86.94 188 THR A N 1
ATOM 1443 C CA . THR A 1 188 ? -27.880 -1.950 13.946 1.00 86.94 188 THR A CA 1
ATOM 1444 C C . THR A 1 188 ? -29.294 -2.201 14.478 1.00 86.94 188 THR A C 1
ATOM 1446 O O . THR A 1 188 ? -30.276 -2.104 13.742 1.00 86.94 188 THR A O 1
ATOM 1449 N N . THR A 1 189 ? -29.428 -2.448 15.784 1.00 87.62 189 THR A N 1
ATOM 1450 C CA . THR A 1 189 ? -30.727 -2.634 16.451 1.00 87.62 189 THR A CA 1
ATOM 1451 C C . THR A 1 189 ? -31.531 -1.330 16.527 1.00 87.62 189 THR A C 1
ATOM 1453 O O . THR A 1 189 ? -32.761 -1.334 16.410 1.00 87.62 189 THR A O 1
ATOM 1456 N N . ARG A 1 190 ? -30.847 -0.195 16.712 1.00 86.81 190 ARG A N 1
ATOM 1457 C CA . ARG A 1 190 ? -31.418 1.155 16.770 1.00 86.81 190 ARG A CA 1
ATOM 1458 C C . ARG A 1 190 ? -30.881 1.978 15.602 1.00 86.81 190 ARG A C 1
ATOM 1460 O O . ARG A 1 190 ? -29.990 2.801 15.807 1.00 86.81 190 ARG A O 1
ATOM 1467 N N . PRO A 1 191 ? -31.479 1.858 14.403 1.00 75.56 191 PRO A N 1
ATOM 1468 C CA . PRO A 1 191 ? -30.955 2.477 13.184 1.00 75.56 191 PRO A CA 1
ATOM 1469 C C . PRO A 1 191 ? -30.894 4.012 13.225 1.00 75.56 191 PRO A C 1
ATOM 1471 O O . PRO A 1 191 ? -30.418 4.623 12.282 1.00 75.56 191 PRO A O 1
ATOM 1474 N N . ASN A 1 192 ? -31.395 4.654 14.284 1.00 87.00 192 ASN A N 1
ATOM 1475 C CA . ASN A 1 192 ? -31.136 6.055 14.584 1.00 87.00 192 ASN A CA 1
ATOM 1476 C C . ASN A 1 192 ? -30.817 6.171 16.077 1.00 87.00 192 ASN A C 1
ATOM 1478 O O . ASN A 1 192 ? -31.717 6.027 16.909 1.00 87.00 192 ASN A O 1
ATOM 1482 N N . ALA A 1 193 ? -29.558 6.436 16.417 1.00 91.25 193 ALA A N 1
ATOM 1483 C CA . ALA A 1 193 ? -29.127 6.579 17.804 1.00 91.25 193 ALA A CA 1
ATOM 1484 C C . ALA A 1 193 ? -28.115 7.715 17.958 1.00 91.25 193 ALA A C 1
ATOM 1486 O O . ALA A 1 193 ? -27.296 7.970 17.073 1.00 91.25 193 ALA A O 1
ATOM 1487 N N . THR A 1 194 ? -28.153 8.410 19.096 1.00 93.81 194 THR A N 1
ATOM 1488 C CA . THR A 1 194 ? -27.092 9.358 19.448 1.00 93.81 194 THR A CA 1
ATOM 1489 C C . THR A 1 194 ? -25.931 8.629 20.120 1.00 93.81 194 THR A C 1
ATOM 1491 O O . THR A 1 194 ? -26.091 7.554 20.700 1.00 93.81 194 THR A O 1
ATOM 1494 N N . THR A 1 195 ? -24.751 9.252 20.145 1.00 93.56 195 THR A N 1
ATOM 1495 C CA . THR A 1 195 ? -23.596 8.730 20.899 1.00 93.56 195 THR A CA 1
ATOM 1496 C C . THR A 1 195 ? -23.928 8.443 22.365 1.00 93.56 195 THR A C 1
ATOM 1498 O O . THR A 1 195 ? -23.379 7.517 22.955 1.00 93.56 195 THR A O 1
ATOM 1501 N N . ARG A 1 196 ? -24.805 9.252 22.976 1.00 92.31 196 ARG A N 1
ATOM 1502 C CA . ARG A 1 196 ? -25.222 9.051 24.365 1.00 92.31 196 ARG A CA 1
ATOM 1503 C C . ARG A 1 196 ? -26.091 7.804 24.498 1.00 92.31 196 ARG A C 1
ATOM 1505 O O . ARG A 1 196 ? -25.841 7.018 25.399 1.00 92.31 196 ARG A O 1
ATOM 1512 N N . ASP A 1 197 ? -27.055 7.621 23.600 1.00 92.75 197 ASP A N 1
ATOM 1513 C CA . ASP A 1 197 ? -27.971 6.477 23.650 1.00 92.75 197 ASP A CA 1
ATOM 1514 C C . ASP A 1 197 ? -27.218 5.150 23.531 1.00 92.75 197 ASP A C 1
ATOM 1516 O O . ASP A 1 197 ? -27.533 4.202 24.248 1.00 92.75 197 ASP A O 1
ATOM 1520 N N . LEU A 1 198 ? -26.204 5.099 22.660 1.00 92.75 198 LEU A N 1
ATOM 1521 C CA . LEU A 1 198 ? -25.353 3.920 22.490 1.00 92.75 198 LEU A CA 1
ATOM 1522 C C . LEU A 1 198 ? -24.440 3.697 23.698 1.00 92.75 198 LEU A C 1
ATOM 1524 O O . LEU A 1 198 ? -24.338 2.577 24.187 1.00 92.75 198 LEU A O 1
ATOM 1528 N N . ALA A 1 199 ? -23.811 4.754 24.221 1.00 94.38 199 ALA A N 1
ATOM 1529 C CA . ALA A 1 199 ? -22.957 4.640 25.402 1.00 94.38 199 ALA A CA 1
ATOM 1530 C C . ALA A 1 199 ? -23.739 4.162 26.635 1.00 94.38 199 ALA A C 1
ATOM 1532 O O . ALA A 1 199 ? -23.270 3.283 27.357 1.00 94.38 199 ALA A O 1
ATOM 1533 N N . ASP A 1 200 ? -24.942 4.705 26.842 1.00 93.75 200 ASP A N 1
ATOM 1534 C CA . ASP A 1 200 ? -25.825 4.332 27.947 1.00 93.75 200 ASP A CA 1
ATOM 1535 C C . ASP A 1 200 ? -26.347 2.888 27.781 1.00 93.75 200 ASP A C 1
ATOM 1537 O O . ASP A 1 200 ? -26.474 2.172 28.774 1.00 93.75 200 ASP A O 1
ATOM 1541 N N . ALA A 1 201 ? -26.617 2.438 26.548 1.00 93.00 201 ALA A N 1
ATOM 1542 C CA . ALA A 1 201 ? -27.082 1.077 26.262 1.00 93.00 201 ALA A CA 1
ATOM 1543 C C . ALA A 1 201 ? -25.993 0.009 26.450 1.00 93.00 201 ALA A C 1
ATOM 1545 O O . ALA A 1 201 ? -26.253 -1.022 27.065 1.00 93.00 201 ALA A O 1
ATOM 1546 N N . VAL A 1 202 ? -24.780 0.277 25.963 1.00 93.94 202 VAL A N 1
ATOM 1547 C CA . VAL A 1 202 ? -23.631 -0.640 26.054 1.00 93.94 202 VAL A CA 1
ATOM 1548 C C . VAL A 1 202 ? -22.958 -0.571 27.432 1.00 93.94 202 VAL A C 1
ATOM 1550 O O . VAL A 1 202 ? -22.276 -1.496 27.861 1.00 93.94 202 VAL A O 1
ATOM 1553 N N . GLY A 1 203 ? -23.154 0.523 28.173 1.00 92.81 203 GLY A N 1
ATOM 1554 C CA . GLY A 1 203 ? -22.496 0.745 29.461 1.00 92.81 203 GLY A CA 1
ATOM 1555 C C . GLY A 1 203 ? -21.033 1.181 29.326 1.00 92.81 203 GLY A C 1
ATOM 1556 O O . GLY A 1 203 ? -20.231 0.944 30.232 1.00 92.81 203 GLY A O 1
ATOM 1557 N N . CYS A 1 204 ? -20.670 1.824 28.212 1.00 93.38 204 CYS A N 1
ATOM 1558 C CA . CYS A 1 204 ? -19.333 2.369 27.979 1.00 93.38 204 CYS A CA 1
ATOM 1559 C C . CYS A 1 204 ? -19.289 3.893 28.188 1.00 93.38 204 CYS A C 1
ATOM 1561 O O . CYS A 1 204 ? -20.297 4.554 28.434 1.00 93.38 204 CYS A O 1
ATOM 1563 N N . THR A 1 205 ? -18.101 4.497 28.091 1.00 94.19 205 THR A N 1
ATOM 1564 C CA . THR A 1 205 ? -18.005 5.962 28.140 1.00 94.19 205 THR A CA 1
ATOM 1565 C C . THR A 1 205 ? -18.531 6.574 26.842 1.00 94.19 205 THR A C 1
ATOM 1567 O O . THR A 1 205 ? -18.360 6.014 25.756 1.00 94.19 205 THR A O 1
ATOM 1570 N N . LYS A 1 206 ? -19.122 7.772 26.940 1.00 93.00 206 LYS A N 1
ATOM 1571 C CA . LYS A 1 206 ? -19.560 8.538 25.763 1.00 93.00 206 LYS A CA 1
ATOM 1572 C C . LYS A 1 206 ? -18.410 8.793 24.786 1.00 93.00 206 LYS A C 1
ATOM 1574 O O . LYS A 1 206 ? -18.626 8.780 23.582 1.00 93.00 206 LYS A O 1
ATOM 1579 N N . GLU A 1 207 ? -17.201 9.000 25.304 1.00 91.88 207 GLU A N 1
ATOM 1580 C CA . GLU A 1 207 ? -16.012 9.209 24.476 1.00 91.88 207 GLU A CA 1
ATOM 1581 C C . GLU A 1 207 ? -15.647 7.953 23.679 1.00 91.88 207 GLU A C 1
ATOM 1583 O O . GLU A 1 207 ? -15.415 8.050 22.480 1.00 91.88 207 GLU A O 1
ATOM 1588 N N . HIS A 1 208 ? -15.714 6.766 24.290 1.00 90.38 208 HIS A N 1
ATOM 1589 C CA . HIS A 1 208 ? -15.444 5.510 23.589 1.00 90.38 208 HIS A CA 1
ATOM 1590 C C . HIS A 1 208 ? -16.471 5.232 22.480 1.00 90.38 208 HIS A C 1
ATOM 1592 O O . HIS A 1 208 ? -16.105 4.835 21.371 1.00 90.38 208 HIS A O 1
ATOM 1598 N N . ALA A 1 209 ? -17.754 5.507 22.744 1.00 92.69 209 ALA A N 1
ATOM 1599 C CA . ALA A 1 209 ? -18.795 5.443 21.721 1.00 92.69 209 ALA A CA 1
ATOM 1600 C C . ALA A 1 209 ? -18.543 6.458 20.595 1.00 92.69 209 ALA A C 1
ATOM 1602 O O . ALA A 1 209 ? -18.663 6.119 19.421 1.00 92.69 209 ALA A O 1
ATOM 1603 N N . ARG A 1 210 ? -18.135 7.687 20.937 1.00 92.94 210 ARG A N 1
ATOM 1604 C CA . ARG A 1 210 ? -17.825 8.749 19.968 1.00 92.94 210 ARG A CA 1
ATOM 1605 C C . ARG A 1 210 ? -16.665 8.366 19.054 1.00 92.94 210 ARG A C 1
ATOM 1607 O O . ARG A 1 210 ? -16.789 8.504 17.844 1.00 92.94 210 ARG A O 1
ATOM 1614 N N . GLU A 1 211 ? -15.556 7.892 19.616 1.00 91.81 211 GLU A N 1
ATOM 1615 C CA . GLU A 1 211 ? -14.377 7.459 18.857 1.00 91.81 211 GLU A CA 1
ATOM 1616 C C . GLU A 1 211 ? -14.710 6.297 17.917 1.00 91.81 211 GLU A C 1
ATOM 1618 O O . GLU A 1 211 ? -14.277 6.282 16.766 1.00 91.81 211 GLU A O 1
ATOM 1623 N N . THR A 1 212 ? -15.525 5.349 18.388 1.00 90.88 212 THR A N 1
ATOM 1624 C CA . THR A 1 212 ? -15.979 4.207 17.586 1.00 90.88 212 THR A CA 1
ATOM 1625 C C . THR A 1 212 ? -16.844 4.666 16.416 1.00 90.88 212 THR A C 1
ATOM 1627 O O . THR A 1 212 ? -16.567 4.309 15.275 1.00 90.88 212 THR A O 1
ATOM 1630 N N . LEU A 1 213 ? -17.843 5.513 16.670 1.00 90.81 213 LEU A N 1
ATOM 1631 C CA . LEU A 1 213 ? -18.720 6.061 15.632 1.00 90.81 213 LEU A CA 1
ATOM 1632 C C . LEU A 1 213 ? -17.973 6.943 14.629 1.00 90.81 213 LEU A C 1
ATOM 1634 O O . LEU A 1 213 ? -18.236 6.856 13.432 1.00 90.81 213 LEU A O 1
ATOM 1638 N N . GLN A 1 214 ? -17.021 7.758 15.093 1.00 89.50 214 GLN A N 1
ATOM 1639 C CA . GLN A 1 214 ? -16.162 8.546 14.210 1.00 89.50 214 GLN A CA 1
ATOM 1640 C C . GLN A 1 214 ? -15.388 7.619 13.273 1.00 89.50 214 GLN A C 1
ATOM 1642 O O . GLN A 1 214 ? -15.402 7.821 12.067 1.00 89.50 214 GLN A O 1
ATOM 1647 N N . ARG A 1 215 ? -14.800 6.545 13.811 1.00 85.19 215 ARG A N 1
ATOM 1648 C CA . ARG A 1 215 ? -14.053 5.562 13.020 1.00 85.19 215 ARG A CA 1
ATOM 1649 C C . ARG A 1 215 ? -14.921 4.828 11.994 1.00 85.19 215 ARG A C 1
ATOM 1651 O O . ARG A 1 215 ? -14.406 4.459 10.943 1.00 85.19 215 ARG A O 1
ATOM 1658 N N . LEU A 1 216 ? -16.198 4.591 12.298 1.00 86.62 216 LEU A N 1
ATOM 1659 C CA . LEU A 1 216 ? -17.164 4.020 11.353 1.00 86.62 216 LEU A CA 1
ATOM 1660 C C . LEU A 1 216 ? -17.581 5.037 10.280 1.00 86.62 216 LEU A C 1
ATOM 1662 O O . LEU A 1 216 ? -17.690 4.672 9.114 1.00 86.62 216 LEU A O 1
ATOM 1666 N N . THR A 1 217 ? -17.749 6.307 10.658 1.00 86.06 217 THR A N 1
ATOM 1667 C CA . THR A 1 217 ? -18.073 7.407 9.731 1.00 86.06 217 THR A CA 1
ATOM 1668 C C . THR A 1 217 ? -16.921 7.660 8.757 1.00 86.06 217 THR A C 1
ATOM 1670 O O . THR A 1 217 ? -17.146 7.758 7.562 1.00 86.06 217 THR A O 1
ATOM 1673 N N . ASP A 1 218 ? -15.673 7.668 9.239 1.00 81.75 218 ASP A N 1
ATOM 1674 C CA . ASP A 1 218 ? -14.461 7.834 8.415 1.00 81.75 218 ASP A CA 1
ATOM 1675 C C . ASP A 1 218 ? -14.264 6.701 7.386 1.00 81.75 218 ASP A C 1
ATOM 1677 O O . ASP A 1 218 ? -13.381 6.775 6.531 1.00 81.75 218 ASP A O 1
ATOM 1681 N N . ARG A 1 219 ? -15.030 5.614 7.518 1.00 77.38 219 ARG A N 1
ATOM 1682 C CA . ARG A 1 219 ? -15.026 4.445 6.633 1.00 77.38 219 ARG A CA 1
ATOM 1683 C C . ARG A 1 219 ? -16.308 4.320 5.817 1.00 77.38 219 ARG A C 1
ATOM 1685 O O . ARG A 1 219 ? -16.513 3.273 5.215 1.00 77.38 219 ARG A O 1
ATOM 1692 N N . ASP A 1 220 ? -17.169 5.335 5.862 1.00 79.81 220 ASP A N 1
ATOM 1693 C CA . ASP A 1 220 ? -18.459 5.363 5.175 1.00 79.81 220 ASP A CA 1
ATOM 1694 C C . ASP A 1 220 ? -19.387 4.186 5.553 1.00 79.81 220 ASP A C 1
ATOM 1696 O O . ASP A 1 220 ? -20.232 3.774 4.767 1.00 79.81 220 ASP A O 1
ATOM 1700 N N . LEU A 1 221 ? -19.243 3.639 6.770 1.00 81.56 221 LEU A N 1
ATOM 1701 C CA . LEU A 1 221 ? -20.082 2.542 7.291 1.00 81.56 221 LEU A CA 1
ATOM 1702 C C . LEU A 1 221 ? -21.291 3.045 8.088 1.00 81.56 221 LEU A C 1
ATOM 1704 O O . LEU A 1 221 ? -22.191 2.288 8.443 1.00 81.56 221 LEU A O 1
ATOM 1708 N N . VAL A 1 222 ? -21.266 4.318 8.474 1.00 86.50 222 VAL A N 1
ATOM 1709 C CA . VAL A 1 222 ? -22.304 4.960 9.278 1.00 86.50 222 VAL A CA 1
ATOM 1710 C C . VAL A 1 222 ? -22.488 6.381 8.767 1.00 86.50 222 VAL A C 1
ATOM 1712 O O . VAL A 1 222 ? -21.524 7.138 8.660 1.00 86.50 222 VAL A O 1
ATOM 1715 N N . GLU A 1 223 ? -23.735 6.764 8.508 1.00 87.62 223 GLU A N 1
ATOM 1716 C CA . GLU A 1 223 ? -24.090 8.141 8.169 1.00 87.62 223 GLU A CA 1
ATOM 1717 C C . GLU A 1 223 ? -24.237 8.960 9.461 1.00 87.62 223 GLU A C 1
ATOM 1719 O O . GLU A 1 223 ? -24.975 8.580 10.378 1.00 87.62 223 GLU A O 1
ATOM 1724 N N . ARG A 1 224 ? -23.563 10.115 9.535 1.00 91.75 224 ARG A N 1
ATOM 1725 C CA . ARG A 1 224 ? -23.715 11.080 10.632 1.00 91.75 224 ARG A CA 1
ATOM 1726 C C . ARG A 1 224 ? -24.605 12.243 10.202 1.00 91.75 224 ARG A C 1
ATOM 1728 O O . ARG A 1 224 ? -24.235 13.022 9.328 1.00 91.75 224 ARG A O 1
ATOM 1735 N N . ARG A 1 225 ? -25.731 12.432 10.891 1.00 90.50 225 ARG A N 1
ATOM 1736 C CA . ARG A 1 225 ? -26.596 13.611 10.744 1.00 90.50 225 ARG A CA 1
ATOM 1737 C C . ARG A 1 225 ? -26.378 14.576 11.894 1.00 90.50 225 ARG A C 1
ATOM 1739 O O . ARG A 1 225 ? -26.828 14.345 13.019 1.00 90.50 225 ARG A O 1
ATOM 1746 N N . GLU A 1 226 ? -25.685 15.663 11.589 1.00 88.31 226 GLU A N 1
ATOM 1747 C CA . GLU A 1 226 ? -25.328 16.680 12.571 1.00 88.31 226 GLU A CA 1
ATOM 1748 C C . GLU A 1 226 ? -26.563 17.375 13.149 1.00 88.31 226 GLU A C 1
ATOM 1750 O O . GLU A 1 226 ? -27.452 17.813 12.416 1.00 88.31 226 GLU A O 1
ATOM 1755 N N . GLY A 1 227 ? -26.624 17.474 14.477 1.00 85.00 227 GLY A N 1
ATOM 1756 C CA . GLY A 1 227 ? -27.667 18.227 15.178 1.00 85.00 227 GLY A CA 1
ATOM 1757 C C . GLY A 1 227 ? -29.110 17.728 15.010 1.00 85.00 227 GLY A C 1
ATOM 1758 O O . GLY A 1 227 ? -30.041 18.437 15.394 1.00 85.00 227 GLY A O 1
ATOM 1759 N N . ALA A 1 228 ? -29.320 16.540 14.437 1.00 86.94 228 ALA A N 1
ATOM 1760 C CA . ALA A 1 228 ? -30.649 15.994 14.156 1.00 86.94 228 ALA A CA 1
ATOM 1761 C C . ALA A 1 228 ? -31.360 15.411 15.396 1.00 86.94 228 ALA A C 1
ATOM 1763 O O . ALA A 1 228 ? -32.567 15.167 15.365 1.00 86.94 228 ALA A O 1
ATOM 1764 N N . GLY A 1 229 ? -30.620 15.164 16.474 1.00 81.25 229 GLY A N 1
ATOM 1765 C CA . GLY A 1 229 ? -31.098 14.558 17.711 1.00 81.25 229 GLY A CA 1
ATOM 1766 C C . GLY A 1 229 ? -31.553 15.578 18.749 1.00 81.25 229 GLY A C 1
ATOM 1767 O O . GLY A 1 229 ? -31.413 16.796 18.591 1.00 81.25 229 GLY A O 1
ATOM 1768 N N . GLU A 1 230 ? -32.086 15.077 19.865 1.00 80.00 230 GLU A N 1
ATOM 1769 C CA . GLU A 1 230 ? -32.516 15.936 20.968 1.00 80.00 230 GLU A CA 1
ATOM 1770 C C . GLU A 1 230 ? -31.371 16.828 21.463 1.00 80.00 230 GLU A C 1
ATOM 1772 O O . GLU A 1 230 ? -30.221 16.406 21.586 1.00 80.00 230 GLU A O 1
ATOM 1777 N N . HIS A 1 231 ? -31.698 18.092 21.741 1.00 85.25 231 HIS A N 1
ATOM 1778 C CA . HIS A 1 231 ? -30.737 19.119 22.155 1.00 85.25 231 HIS A CA 1
ATOM 1779 C C . HIS A 1 231 ? -29.599 19.388 21.151 1.00 85.25 231 HIS A C 1
ATOM 1781 O O . HIS A 1 231 ? -28.559 19.913 21.545 1.00 85.25 231 HIS A O 1
ATOM 1787 N N . GLY A 1 232 ? -29.803 19.073 19.866 1.00 83.06 232 GLY A N 1
ATOM 1788 C CA . GLY A 1 232 ? -28.796 19.270 18.822 1.00 83.06 232 GLY A CA 1
ATOM 1789 C C . GLY A 1 232 ? -27.687 18.220 18.862 1.00 83.06 232 GLY A C 1
ATOM 1790 O O . GLY A 1 232 ? -26.558 18.515 18.482 1.00 83.06 232 GLY A O 1
ATOM 1791 N N . ALA A 1 233 ? -27.982 17.019 19.362 1.00 86.75 233 ALA A N 1
ATOM 1792 C CA . ALA A 1 233 ? -27.056 15.897 19.298 1.00 86.75 233 ALA A CA 1
ATOM 1793 C C . ALA A 1 233 ? -26.961 15.334 17.872 1.00 86.75 233 ALA A C 1
ATOM 1795 O O . ALA A 1 233 ? -27.941 15.335 17.129 1.00 86.75 233 ALA A O 1
ATOM 1796 N N . ASP A 1 234 ? -25.799 14.798 17.513 1.00 91.38 234 ASP A N 1
ATOM 1797 C CA . ASP A 1 234 ? -25.633 14.082 16.249 1.00 91.38 234 ASP A CA 1
ATOM 1798 C C . ASP A 1 234 ? -26.342 12.726 16.316 1.00 91.38 234 ASP A C 1
ATOM 1800 O O . ASP A 1 234 ? -26.243 12.008 17.320 1.00 91.38 234 ASP A O 1
ATOM 1804 N N . VAL A 1 235 ? -27.053 12.385 15.242 1.00 91.19 235 VAL A N 1
ATOM 1805 C CA . VAL A 1 235 ? -27.714 11.086 15.072 1.00 91.19 235 VAL A CA 1
ATOM 1806 C C . VAL A 1 235 ? -26.913 10.272 14.075 1.00 91.19 235 VAL A C 1
ATOM 1808 O O . VAL A 1 235 ? -26.577 10.759 12.998 1.00 91.19 235 VAL A O 1
ATOM 1811 N N . TYR A 1 236 ? -26.626 9.034 14.447 1.00 89.75 236 TYR A N 1
ATOM 1812 C CA . TYR A 1 236 ? -25.909 8.078 13.623 1.00 89.75 236 TYR A CA 1
ATOM 1813 C C . TYR A 1 236 ? -26.898 7.055 13.081 1.00 89.75 236 TYR A C 1
ATOM 1815 O O . TYR A 1 236 ? -27.784 6.601 13.815 1.00 89.75 236 TYR A O 1
ATOM 1823 N N . GLN A 1 237 ? -26.745 6.714 11.806 1.00 86.81 237 GLN A N 1
ATOM 1824 C CA . GLN A 1 237 ? -27.549 5.712 11.124 1.00 86.81 237 GLN A CA 1
ATOM 1825 C C . GLN A 1 237 ? -26.635 4.660 10.497 1.00 86.81 237 GLN A C 1
ATOM 1827 O O . GLN A 1 237 ? -25.691 4.996 9.785 1.00 86.81 237 GLN A O 1
ATOM 1832 N N . ALA A 1 238 ? -26.917 3.388 10.781 1.00 77.81 238 ALA A N 1
ATOM 1833 C CA . ALA A 1 238 ? -26.254 2.273 10.120 1.00 77.81 238 ALA A CA 1
ATOM 1834 C C . ALA A 1 238 ? -26.628 2.272 8.629 1.00 77.81 238 ALA A C 1
ATOM 1836 O O . ALA A 1 238 ? -27.810 2.154 8.298 1.00 77.81 238 ALA A O 1
ATOM 1837 N N . ASP A 1 239 ? -25.634 2.399 7.753 1.00 64.75 239 ASP A N 1
ATOM 1838 C CA . ASP A 1 239 ? -25.780 2.211 6.310 1.00 64.75 239 ASP A CA 1
ATOM 1839 C C . ASP A 1 239 ? -24.781 1.122 5.893 1.00 64.75 239 ASP A C 1
ATOM 1841 O O . ASP A 1 239 ? -23.574 1.302 6.008 1.00 64.75 239 ASP A O 1
ATOM 1845 N N . GLY A 1 240 ? -25.265 -0.073 5.540 1.00 54.41 240 GLY A N 1
ATOM 1846 C CA . GLY A 1 240 ? -24.398 -1.193 5.133 1.00 54.41 240 GLY A CA 1
ATOM 1847 C C . GLY A 1 240 ? -23.560 -1.867 6.238 1.00 54.41 240 GLY A C 1
ATOM 1848 O O . GLY A 1 240 ? -22.658 -2.640 5.925 1.00 54.41 240 GLY A O 1
ATOM 1849 N N . VAL A 1 241 ? -23.849 -1.638 7.525 1.00 51.94 241 VAL A N 1
ATOM 1850 C CA . VAL A 1 241 ? -23.088 -2.217 8.660 1.00 51.94 241 VAL A CA 1
ATOM 1851 C C . VAL A 1 241 ? -23.082 -3.758 8.670 1.00 51.94 241 VAL A C 1
ATOM 1853 O O . VAL A 1 241 ? -22.121 -4.361 9.150 1.00 51.94 241 VAL A O 1
ATOM 1856 N N . GLU A 1 242 ? -24.107 -4.400 8.098 1.00 49.00 242 GLU A N 1
ATOM 1857 C CA . GLU A 1 242 ? -24.207 -5.866 8.000 1.00 49.00 242 GLU A CA 1
ATOM 1858 C C . GLU A 1 242 ? -23.158 -6.497 7.061 1.00 49.00 242 GLU A C 1
ATOM 1860 O O . GLU A 1 242 ? -22.854 -7.674 7.224 1.00 49.00 242 GLU A O 1
ATOM 1865 N N . ASP A 1 243 ? -22.561 -5.741 6.130 1.00 44.59 243 ASP A N 1
ATOM 1866 C CA . ASP A 1 243 ? -21.684 -6.294 5.078 1.00 44.59 243 ASP A CA 1
ATOM 1867 C C . ASP A 1 243 ? -20.179 -6.256 5.435 1.00 44.59 243 ASP A C 1
ATOM 1869 O O . ASP A 1 243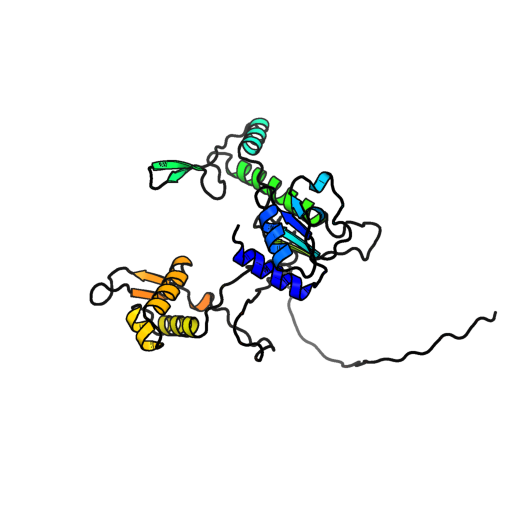 ? -19.343 -6.797 4.714 1.00 44.59 243 ASP A O 1
ATOM 1873 N N . VAL A 1 244 ? -19.802 -5.612 6.552 1.00 44.75 244 VAL A N 1
ATOM 1874 C CA . VAL A 1 244 ? -18.383 -5.352 6.908 1.00 44.75 244 VAL A CA 1
ATOM 1875 C C . VAL A 1 244 ? -17.950 -6.018 8.212 1.00 44.75 244 VAL A C 1
ATOM 1877 O O . VAL A 1 244 ? -16.763 -6.283 8.417 1.00 44.75 244 VAL A O 1
ATOM 1880 N N . VAL A 1 245 ? -18.895 -6.371 9.085 1.00 43.97 245 VAL A N 1
ATOM 1881 C CA . VAL A 1 245 ? -18.621 -7.301 10.185 1.00 43.97 245 VAL A CA 1
ATOM 1882 C C . VAL A 1 245 ? -18.689 -8.701 9.592 1.00 43.97 245 VAL A C 1
ATOM 1884 O O . VAL A 1 245 ? -19.702 -9.377 9.721 1.00 43.97 245 VAL A O 1
ATOM 1887 N N . GLY A 1 246 ? -17.637 -9.095 8.864 1.00 39.91 246 GLY A N 1
ATOM 1888 C CA . GLY A 1 246 ? -17.568 -10.403 8.221 1.00 39.91 246 GLY A CA 1
ATOM 1889 C C . GLY A 1 246 ? -18.060 -11.480 9.181 1.00 39.91 246 GLY A C 1
ATOM 1890 O O . GLY A 1 246 ? -17.594 -11.547 10.323 1.00 39.91 246 GLY A O 1
ATOM 1891 N N . GLU A 1 247 ? -19.044 -12.262 8.734 1.00 33.19 247 GLU A N 1
ATOM 1892 C CA . GLU A 1 247 ? -19.545 -13.419 9.461 1.00 33.19 247 GLU A CA 1
ATOM 1893 C C . GLU A 1 247 ? -18.323 -14.253 9.849 1.00 33.19 247 GLU A C 1
ATOM 1895 O O . GLU A 1 247 ? -17.646 -14.842 9.001 1.00 33.19 247 GLU A O 1
ATOM 1900 N N . VAL A 1 248 ? -17.970 -14.222 11.136 1.00 38.66 248 VAL A N 1
ATOM 1901 C CA . VAL A 1 248 ? -16.906 -15.053 11.685 1.00 38.66 248 VAL A CA 1
ATOM 1902 C C . VAL A 1 248 ? -17.462 -16.467 11.659 1.00 38.66 248 VAL A C 1
ATOM 1904 O O . VAL A 1 248 ? -18.024 -16.947 12.639 1.00 38.66 248 VAL A O 1
ATOM 1907 N N . VAL A 1 249 ? -17.352 -17.125 10.504 1.00 31.28 249 VAL A N 1
ATOM 1908 C CA . VAL A 1 249 ? -17.510 -18.570 10.403 1.00 31.28 249 VAL A CA 1
ATOM 1909 C C . VAL A 1 249 ? -16.568 -19.148 11.450 1.00 31.28 249 VAL A C 1
ATOM 1911 O O . VAL A 1 249 ? -15.386 -18.794 11.449 1.00 31.28 249 VAL A O 1
ATOM 1914 N N . GLU A 1 250 ? -17.100 -19.967 12.363 1.00 30.36 250 GLU A N 1
ATOM 1915 C CA . GLU A 1 250 ? -16.351 -20.677 13.403 1.00 30.36 250 GLU A CA 1
ATOM 1916 C C . GLU A 1 250 ? -15.084 -21.298 12.795 1.00 30.36 250 GLU A C 1
ATOM 1918 O O . GLU A 1 250 ? -15.086 -22.398 12.239 1.00 30.36 250 GLU A O 1
ATOM 1923 N N . THR A 1 251 ? -13.968 -20.579 12.872 1.00 35.66 251 THR A N 1
ATOM 1924 C CA . THR A 1 251 ? -12.660 -21.168 12.632 1.00 35.66 251 THR A CA 1
ATOM 1925 C C . THR A 1 251 ? -12.267 -21.843 13.934 1.00 35.66 251 THR A C 1
ATOM 1927 O O . THR A 1 251 ? -12.529 -21.328 15.016 1.00 35.66 251 THR A O 1
ATOM 1930 N N . THR A 1 252 ? -11.665 -23.026 13.840 1.00 34.16 252 THR A N 1
ATOM 1931 C CA . THR A 1 252 ? -11.390 -23.989 14.928 1.00 34.16 252 THR A CA 1
ATOM 1932 C C . THR A 1 252 ? -10.437 -23.481 16.040 1.00 34.16 252 THR A C 1
ATOM 1934 O O . THR A 1 252 ? -9.825 -24.270 16.752 1.00 34.16 252 THR A O 1
ATOM 1937 N N . ASN A 1 253 ? -10.292 -22.166 16.215 1.00 34.50 253 ASN A N 1
ATOM 1938 C CA . ASN A 1 253 ? -9.360 -21.487 17.114 1.00 34.50 253 ASN A CA 1
ATOM 1939 C C . ASN A 1 253 ? -10.050 -20.676 18.233 1.00 34.50 253 ASN A C 1
ATOM 1941 O O . ASN A 1 253 ? -9.458 -19.734 18.763 1.00 34.50 253 ASN A O 1
ATOM 1945 N N . ASP A 1 254 ? -11.262 -21.063 18.642 1.00 32.88 254 ASP A N 1
ATOM 1946 C CA . ASP A 1 254 ? -12.020 -20.436 19.741 1.00 32.88 254 ASP A CA 1
ATOM 1947 C C . ASP A 1 254 ? -11.250 -20.162 21.055 1.00 32.88 254 ASP A C 1
ATOM 1949 O O . ASP A 1 254 ? -11.575 -19.181 21.730 1.00 32.88 254 ASP A O 1
ATOM 1953 N N . PRO A 1 255 ? -10.203 -20.916 21.454 1.00 32.81 255 PRO A N 1
ATOM 1954 C CA . PRO A 1 255 ? -9.496 -20.607 22.696 1.00 32.81 255 PRO A CA 1
ATOM 1955 C C . PRO A 1 255 ? -8.487 -19.442 22.624 1.00 32.81 255 PRO A C 1
ATOM 1957 O O . PRO A 1 255 ? -7.939 -19.084 23.664 1.00 32.81 255 PRO A O 1
ATOM 1960 N N . LEU A 1 256 ? -8.198 -18.840 21.461 1.00 33.69 256 LEU A N 1
ATOM 1961 C CA . LEU A 1 256 ? -7.108 -17.845 21.301 1.00 33.69 256 LEU A CA 1
ATOM 1962 C C . LEU A 1 256 ? -7.556 -16.371 21.442 1.00 33.69 256 LEU A C 1
ATOM 1964 O O . LEU A 1 256 ? -6.987 -15.446 20.864 1.00 33.69 256 LEU A O 1
ATOM 1968 N N . CYS A 1 257 ? -8.586 -16.130 22.245 1.00 31.12 257 CYS A N 1
ATOM 1969 C CA . CYS A 1 257 ? -9.406 -14.923 22.202 1.00 31.12 257 CYS A CA 1
ATOM 1970 C C . CYS A 1 257 ? -9.067 -13.830 23.257 1.00 31.12 257 CYS A C 1
ATOM 1972 O O . CYS A 1 257 ? -9.879 -13.624 24.150 1.00 31.12 257 CYS A O 1
ATOM 1974 N N . ASN A 1 258 ? -7.920 -13.119 23.142 1.00 30.41 258 ASN A N 1
ATOM 1975 C CA . ASN A 1 258 ? -7.650 -11.665 23.429 1.00 30.41 258 ASN A CA 1
ATOM 1976 C C . ASN A 1 258 ? -6.153 -11.376 23.741 1.00 30.41 258 ASN A C 1
ATOM 1978 O O . ASN A 1 258 ? -5.506 -12.246 24.321 1.00 30.41 258 ASN A O 1
ATOM 1982 N N . PRO A 1 259 ? -5.609 -10.147 23.531 1.00 38.47 259 PRO A N 1
ATOM 1983 C CA . PRO A 1 259 ? -6.042 -9.026 22.693 1.00 38.47 259 PRO A CA 1
ATOM 1984 C C . PRO A 1 259 ? -4.963 -8.725 21.632 1.00 38.47 259 PRO A C 1
ATOM 1986 O O . PRO A 1 259 ? -3.960 -8.101 21.939 1.00 38.47 259 PRO A O 1
ATOM 1989 N N . ASN A 1 260 ? -5.143 -9.223 20.412 1.00 30.19 260 ASN A N 1
ATOM 1990 C CA . ASN A 1 260 ? -4.480 -8.795 19.170 1.00 30.19 260 ASN A CA 1
ATOM 1991 C C . ASN A 1 260 ? -5.082 -9.677 18.072 1.00 30.19 260 ASN A C 1
ATOM 1993 O O . ASN A 1 260 ? -4.517 -10.701 17.696 1.00 30.19 260 ASN A O 1
ATOM 1997 N N . ARG A 1 261 ? -6.319 -9.373 17.662 1.00 36.62 261 ARG A N 1
ATOM 1998 C CA . ARG A 1 261 ? -6.985 -10.129 16.597 1.00 36.62 261 ARG A CA 1
ATOM 1999 C C . ARG A 1 261 ? -6.787 -9.389 15.281 1.00 36.62 261 ARG A C 1
ATOM 2001 O O . ARG A 1 261 ? -7.278 -8.276 15.123 1.00 36.62 261 ARG A O 1
ATOM 2008 N N . TRP A 1 262 ? -6.086 -10.038 14.362 1.00 34.53 262 TRP A N 1
ATOM 2009 C CA . TRP A 1 262 ? -6.051 -9.715 12.940 1.00 34.53 262 TRP A CA 1
ATOM 2010 C C . TRP A 1 262 ? -6.659 -10.903 12.188 1.00 34.53 262 TRP A C 1
ATOM 2012 O O . TRP A 1 262 ? -6.348 -12.051 12.516 1.00 34.53 262 TRP A O 1
ATOM 2022 N N . SER A 1 263 ? -7.508 -10.648 11.196 1.00 35.66 263 SER A N 1
ATOM 2023 C CA . SER A 1 263 ? -7.982 -11.655 10.240 1.00 35.66 263 SER A CA 1
ATOM 2024 C C . SER A 1 263 ? -7.492 -11.297 8.841 1.00 35.66 263 SER A C 1
ATOM 2026 O O . SER A 1 263 ? -7.427 -10.124 8.487 1.00 35.66 263 SER A O 1
ATOM 2028 N N . LEU A 1 264 ? -7.122 -12.311 8.060 1.00 31.48 264 LEU A N 1
ATOM 2029 C CA . LEU A 1 264 ? -6.781 -12.187 6.644 1.00 31.48 264 LEU A CA 1
ATOM 2030 C C . LEU A 1 264 ? -7.922 -12.815 5.842 1.00 31.48 264 LEU A C 1
ATOM 2032 O O . LEU A 1 264 ? -8.172 -14.012 5.986 1.00 31.48 264 LEU A O 1
ATOM 2036 N N . ALA A 1 265 ? -8.603 -12.030 5.010 1.00 36.81 265 ALA A N 1
ATOM 2037 C CA . ALA A 1 265 ? -9.515 -12.554 3.999 1.00 36.81 265 ALA A CA 1
ATOM 2038 C C . ALA A 1 265 ? -8.697 -12.957 2.763 1.00 36.81 265 ALA A C 1
ATOM 2040 O O . ALA A 1 265 ? -8.030 -12.114 2.165 1.00 36.81 265 ALA A O 1
ATOM 2041 N N . ILE A 1 266 ? -8.704 -14.246 2.411 1.00 33.66 266 ILE A N 1
ATOM 2042 C CA . ILE A 1 266 ? -8.000 -14.790 1.241 1.00 33.66 266 ILE A CA 1
ATOM 2043 C C . ILE A 1 266 ? -9.004 -14.914 0.098 1.00 33.66 266 ILE A C 1
ATOM 2045 O O . ILE A 1 266 ? -9.939 -15.707 0.192 1.00 33.66 266 ILE A O 1
ATOM 2049 N N . CYS A 1 267 ? -8.802 -14.159 -0.981 1.00 34.94 267 CYS A N 1
ATOM 2050 C CA . CYS A 1 267 ? -9.540 -14.360 -2.225 1.00 34.94 267 CYS A CA 1
ATOM 2051 C C . CYS A 1 267 ? -8.706 -15.226 -3.176 1.00 34.94 267 CYS A C 1
ATOM 2053 O O . CYS A 1 267 ? -7.613 -14.828 -3.581 1.00 34.94 267 CYS A O 1
ATOM 2055 N N . ASP A 1 268 ? -9.226 -16.404 -3.527 1.00 37.03 268 ASP A N 1
ATOM 2056 C CA . ASP A 1 268 ? -8.670 -17.248 -4.586 1.00 37.03 268 ASP A CA 1
ATOM 2057 C C . ASP A 1 268 ? -9.190 -16.747 -5.942 1.00 37.03 268 ASP A C 1
ATOM 2059 O O . ASP A 1 268 ? -10.387 -16.822 -6.238 1.00 37.03 268 ASP A O 1
ATOM 2063 N N . LEU A 1 269 ? -8.293 -16.197 -6.760 1.00 44.62 269 LEU A N 1
ATOM 2064 C CA . LEU A 1 269 ? -8.636 -15.611 -8.057 1.00 44.62 269 LEU A CA 1
ATOM 2065 C C . LEU A 1 269 ? -8.749 -16.660 -9.179 1.00 44.62 269 LEU A C 1
ATOM 2067 O O . LEU A 1 269 ? -9.094 -16.310 -10.309 1.00 44.62 269 LEU A O 1
ATOM 2071 N N . HIS A 1 270 ? -8.515 -17.946 -8.891 1.00 35.88 270 HIS A N 1
ATOM 2072 C CA . HIS A 1 270 ? -8.489 -19.011 -9.898 1.00 35.88 270 HIS A CA 1
ATOM 2073 C C . HIS A 1 270 ? -9.734 -19.909 -9.935 1.00 35.88 270 HIS A C 1
ATOM 2075 O O . HIS A 1 270 ? -9.753 -20.903 -10.669 1.00 35.88 270 HIS A O 1
ATOM 2081 N N . THR A 1 271 ? -10.826 -19.550 -9.254 1.00 36.09 271 THR A N 1
ATOM 2082 C CA . THR A 1 271 ? -12.088 -20.294 -9.402 1.00 36.09 271 THR A CA 1
ATOM 2083 C C . THR A 1 271 ? -12.869 -19.799 -10.622 1.00 36.09 271 THR A C 1
ATOM 2085 O O . THR A 1 271 ? -13.656 -18.858 -10.558 1.00 36.09 271 THR A O 1
ATOM 2088 N N . SER A 1 272 ? -12.666 -20.453 -11.767 1.00 32.53 272 SER A N 1
ATOM 2089 C CA . SER A 1 272 ? -13.539 -20.275 -12.935 1.00 32.53 272 SER A CA 1
ATOM 2090 C C . SER A 1 272 ? -14.967 -20.767 -12.630 1.00 32.53 272 SER A C 1
ATOM 2092 O O . SER A 1 272 ? -15.121 -21.892 -12.147 1.00 32.53 272 SER A O 1
ATOM 2094 N N . PRO A 1 273 ? -16.031 -20.010 -12.959 1.00 39.28 273 PRO A N 1
ATOM 2095 C CA . PRO A 1 273 ? -17.400 -20.481 -12.813 1.00 39.28 273 PRO A CA 1
ATOM 2096 C C . PRO A 1 273 ? -17.819 -21.248 -14.076 1.00 39.28 273 PRO A C 1
ATOM 2098 O O . PRO A 1 273 ? -18.154 -20.634 -15.086 1.00 39.28 273 PRO A O 1
ATOM 2101 N N . ASN A 1 274 ? -17.757 -22.584 -14.030 1.00 30.92 274 ASN A N 1
ATOM 2102 C CA . ASN A 1 274 ? -18.702 -23.540 -14.648 1.00 30.92 274 ASN A CA 1
ATOM 2103 C C . ASN A 1 274 ? -18.041 -24.888 -14.964 1.00 30.92 274 ASN A C 1
ATOM 2105 O O . ASN A 1 274 ? -17.254 -24.994 -15.903 1.00 30.92 274 ASN A O 1
ATOM 2109 N N . ALA A 1 275 ? -18.500 -25.938 -14.284 1.00 30.64 275 ALA A N 1
ATOM 2110 C CA . ALA A 1 275 ? -18.952 -27.166 -14.938 1.00 30.64 275 ALA A CA 1
ATOM 2111 C C . ALA A 1 275 ? -19.850 -27.956 -13.969 1.00 30.64 275 ALA A C 1
ATOM 2113 O O . ALA A 1 275 ? -19.483 -28.217 -12.825 1.00 30.64 275 ALA A O 1
ATOM 2114 N N . ASP A 1 276 ? -21.040 -28.292 -14.453 1.00 31.80 276 ASP A N 1
ATOM 2115 C CA . ASP A 1 276 ? -22.150 -28.948 -13.769 1.00 31.80 276 ASP A CA 1
ATOM 2116 C C . ASP A 1 276 ? -21.811 -30.264 -13.038 1.00 31.80 276 ASP A C 1
ATOM 2118 O O . ASP A 1 276 ? -21.021 -31.090 -13.494 1.00 31.80 276 ASP A O 1
ATOM 2122 N N . THR A 1 277 ? -22.520 -30.509 -11.931 1.00 34.28 277 THR A N 1
ATOM 2123 C CA . THR A 1 277 ? -22.655 -31.831 -11.278 1.00 34.28 277 THR A CA 1
ATOM 2124 C C . THR A 1 277 ? -23.739 -32.655 -12.014 1.00 34.28 277 THR A C 1
ATOM 2126 O O . THR A 1 277 ? -24.695 -32.055 -12.508 1.00 34.28 277 THR A O 1
ATOM 2129 N N . PRO A 1 278 ? -23.690 -34.009 -12.068 1.00 35.81 278 PRO A N 1
ATOM 2130 C CA . PRO A 1 278 ? -24.325 -34.785 -10.992 1.00 35.81 278 PRO A CA 1
ATOM 2131 C C . PRO A 1 278 ? -23.629 -36.105 -10.571 1.00 35.81 278 PRO A C 1
ATOM 2133 O O . PRO A 1 278 ? -23.064 -36.845 -11.368 1.00 35.81 278 PRO A O 1
ATOM 2136 N N . ALA A 1 279 ? -23.769 -36.366 -9.266 1.00 30.25 279 ALA A N 1
ATOM 2137 C CA . ALA A 1 279 ? -23.700 -37.589 -8.448 1.00 30.25 279 ALA A CA 1
ATOM 2138 C C . ALA A 1 279 ? -23.413 -38.987 -9.061 1.00 30.25 279 ALA A C 1
ATOM 2140 O O . ALA A 1 279 ? -24.082 -39.424 -9.995 1.00 30.25 279 ALA A O 1
ATOM 2141 N N . GLY A 1 280 ? -22.596 -39.783 -8.339 1.00 24.95 280 GLY A N 1
ATOM 2142 C CA . GLY A 1 280 ? -22.703 -41.253 -8.337 1.00 24.95 280 GLY A CA 1
ATOM 2143 C C . GLY A 1 280 ? -21.506 -42.079 -7.817 1.00 24.95 280 GLY A C 1
ATOM 2144 O O . GLY A 1 280 ? -20.755 -42.611 -8.620 1.00 24.95 280 GLY A O 1
ATOM 2145 N N . THR A 1 281 ? -21.456 -42.309 -6.494 1.00 26.67 281 THR A N 1
ATOM 2146 C CA . THR A 1 281 ? -21.077 -43.591 -5.828 1.00 26.67 281 THR A CA 1
ATOM 2147 C C . THR A 1 281 ? -19.595 -43.960 -5.543 1.00 26.67 281 THR A C 1
ATOM 2149 O O . THR A 1 281 ? -18.889 -44.518 -6.372 1.00 26.67 281 THR A O 1
ATOM 2152 N N . SER A 1 282 ? -19.213 -43.728 -4.274 1.00 29.94 282 SER A N 1
ATOM 2153 C CA . SER A 1 282 ? -18.399 -44.509 -3.299 1.00 29.94 282 SER A CA 1
ATOM 2154 C C . SER A 1 282 ? -17.340 -45.555 -3.716 1.00 29.94 282 SER A C 1
ATOM 2156 O O . SER A 1 282 ? -17.681 -46.539 -4.365 1.00 29.94 282 SER A O 1
ATOM 2158 N N . SER A 1 283 ? -16.145 -45.468 -3.102 1.00 29.28 283 SER A N 1
ATOM 2159 C CA . SER A 1 283 ? -15.497 -46.499 -2.236 1.00 29.28 283 SER A CA 1
ATOM 2160 C C . SER A 1 283 ? -14.132 -45.949 -1.755 1.00 29.28 283 SER A C 1
ATOM 2162 O O . SER A 1 283 ? -13.268 -45.678 -2.576 1.00 29.28 283 SER A O 1
ATOM 2164 N N . SER A 1 284 ? -14.005 -45.469 -0.513 1.00 29.23 284 SER A N 1
ATOM 2165 C CA . SER A 1 284 ? -13.401 -46.143 0.661 1.00 29.23 284 SER A CA 1
ATOM 2166 C C . SER A 1 284 ? -11.883 -46.416 0.614 1.00 29.23 284 SER A C 1
ATOM 2168 O O . SER A 1 284 ? -11.426 -47.233 -0.177 1.00 29.23 284 SER A O 1
ATOM 2170 N N . ASP A 1 285 ? -11.198 -45.827 1.605 1.00 27.45 285 ASP A N 1
ATOM 2171 C CA . ASP A 1 285 ? -9.987 -46.288 2.309 1.00 27.45 285 ASP A CA 1
ATOM 2172 C C . ASP A 1 285 ? -8.649 -46.370 1.554 1.00 27.45 285 ASP A C 1
ATOM 2174 O O . ASP A 1 285 ? -8.496 -47.157 0.636 1.00 27.45 285 ASP A O 1
ATOM 2178 N N . VAL A 1 286 ? -7.624 -45.658 2.058 1.00 30.33 286 VAL A N 1
ATOM 2179 C CA . VAL A 1 286 ? -6.551 -46.266 2.878 1.00 30.33 286 VAL A CA 1
ATOM 2180 C C . VAL A 1 286 ? -5.899 -45.200 3.777 1.00 30.33 286 VAL A C 1
ATOM 2182 O O . VAL A 1 286 ? -5.281 -44.238 3.331 1.00 30.33 286 VAL A O 1
ATOM 2185 N N . LYS A 1 287 ? -6.023 -45.436 5.085 1.00 29.41 287 LYS A N 1
ATOM 2186 C CA . LYS A 1 287 ? -5.216 -44.900 6.191 1.00 29.41 287 LYS A CA 1
ATOM 2187 C C . LYS A 1 287 ? -3.801 -45.494 6.141 1.00 29.41 287 LYS A C 1
ATOM 2189 O O . LYS A 1 287 ? -3.673 -46.706 6.004 1.00 29.41 287 LYS A O 1
ATOM 2194 N N . GLY A 1 288 ? -2.763 -44.703 6.415 1.00 26.86 288 GLY A N 1
ATOM 2195 C CA . GLY A 1 288 ? -1.419 -45.244 6.659 1.00 26.86 288 GLY A CA 1
ATOM 2196 C C . GLY A 1 288 ? -0.430 -44.223 7.212 1.00 26.86 288 GLY A C 1
ATOM 2197 O O . GLY A 1 288 ? 0.307 -43.599 6.462 1.00 26.86 288 GLY A O 1
ATOM 2198 N N . ARG A 1 289 ? -0.423 -44.063 8.538 1.00 25.42 289 ARG A N 1
ATOM 2199 C CA . ARG A 1 289 ? 0.560 -43.305 9.325 1.00 25.42 289 ARG A CA 1
ATOM 2200 C C . ARG A 1 289 ? 1.671 -44.258 9.798 1.00 25.42 289 ARG A C 1
ATOM 2202 O O . ARG A 1 289 ? 1.354 -45.376 10.190 1.00 25.42 289 ARG A O 1
ATOM 2209 N N . ALA A 1 290 ? 2.881 -43.703 9.918 1.00 27.16 290 ALA A N 1
ATOM 2210 C CA . ALA A 1 290 ? 3.944 -44.017 10.890 1.00 27.16 290 ALA A CA 1
ATOM 2211 C C . ALA A 1 290 ? 5.108 -44.963 10.493 1.00 27.16 290 ALA A C 1
ATOM 2213 O O . ALA A 1 290 ? 4.932 -46.165 10.346 1.00 27.16 290 ALA A O 1
ATOM 2214 N N . THR A 1 291 ? 6.305 -44.348 10.480 1.00 29.06 291 THR A N 1
ATOM 2215 C CA . THR A 1 291 ? 7.537 -44.682 11.242 1.00 29.06 291 THR A CA 1
ATOM 2216 C C . THR A 1 291 ? 8.224 -46.039 11.082 1.00 29.06 291 THR A C 1
ATOM 2218 O O . THR A 1 291 ? 7.620 -47.076 11.337 1.00 29.06 291 THR A O 1
ATOM 2221 N N . GLY A 1 292 ? 9.551 -45.990 10.913 1.00 27.38 292 GLY A N 1
ATOM 2222 C CA . GLY A 1 292 ? 10.452 -47.034 11.406 1.00 27.38 292 GLY A CA 1
ATOM 2223 C C . GLY A 1 292 ? 11.767 -47.133 10.643 1.00 27.38 292 GLY A C 1
ATOM 2224 O O . GLY A 1 292 ? 11.801 -47.743 9.581 1.00 27.38 292 GLY A O 1
ATOM 2225 N N . ASP A 1 293 ? 12.818 -46.549 11.219 1.00 30.61 293 ASP A N 1
ATOM 2226 C CA . ASP A 1 293 ? 14.231 -46.861 10.976 1.00 30.61 293 ASP A CA 1
ATOM 2227 C C . ASP A 1 293 ? 14.504 -48.373 10.903 1.00 30.61 293 ASP A C 1
ATOM 2229 O O . ASP A 1 293 ? 13.981 -49.113 11.736 1.00 30.61 293 ASP A O 1
ATOM 2233 N N . ASP A 1 294 ? 15.330 -48.816 9.942 1.00 33.56 294 ASP A N 1
ATOM 2234 C CA . ASP A 1 294 ? 16.615 -49.520 10.169 1.00 33.56 294 ASP A CA 1
ATOM 2235 C C . ASP A 1 294 ? 17.261 -50.002 8.828 1.00 33.56 294 ASP A C 1
ATOM 2237 O O . ASP A 1 294 ? 16.612 -49.952 7.783 1.00 33.56 294 ASP A O 1
ATOM 2241 N N . PRO A 1 295 ? 18.561 -50.385 8.798 1.00 39.53 295 PRO A N 1
ATOM 2242 C CA . PRO A 1 295 ? 19.591 -49.848 7.891 1.00 39.53 295 PRO A CA 1
ATOM 2243 C C . PRO A 1 295 ? 19.948 -50.805 6.716 1.00 39.53 295 PRO A C 1
ATOM 2245 O O . PRO A 1 295 ? 19.324 -51.860 6.573 1.00 39.53 295 PRO A O 1
ATOM 2248 N N . PRO A 1 296 ? 20.930 -50.488 5.834 1.00 47.28 296 PRO A N 1
ATOM 2249 C CA . PRO A 1 296 ? 21.098 -51.206 4.573 1.00 47.28 296 PRO A CA 1
ATOM 2250 C C . PRO A 1 296 ? 21.948 -52.474 4.746 1.00 47.28 296 PRO A C 1
ATOM 2252 O O . PRO A 1 296 ? 22.913 -52.463 5.516 1.00 47.28 296 PRO A O 1
ATOM 2255 N N . PRO A 1 297 ? 21.689 -53.547 3.977 1.00 47.88 297 PRO A N 1
ATOM 2256 C CA . PRO A 1 297 ? 22.673 -54.590 3.779 1.00 47.88 297 PRO A CA 1
ATOM 2257 C C . PRO A 1 297 ? 23.533 -54.330 2.535 1.00 47.88 297 PRO A C 1
ATOM 2259 O O . PRO A 1 297 ? 23.080 -53.891 1.478 1.00 47.88 297 PRO A O 1
ATOM 2262 N N . ASP A 1 298 ? 24.805 -54.623 2.756 1.00 37.59 298 ASP A N 1
ATOM 2263 C CA . ASP A 1 298 ? 25.985 -54.467 1.922 1.00 37.59 298 ASP A CA 1
ATOM 2264 C C . ASP A 1 298 ? 26.006 -55.373 0.668 1.00 37.59 298 ASP A C 1
ATOM 2266 O O . ASP A 1 298 ? 25.227 -56.312 0.505 1.00 37.59 298 ASP A O 1
ATOM 2270 N N . ARG A 1 299 ? 26.960 -55.051 -0.206 1.00 43.97 299 ARG A N 1
ATOM 2271 C CA . ARG A 1 299 ? 27.281 -55.579 -1.538 1.00 43.97 299 ARG A CA 1
ATOM 2272 C C . ARG A 1 299 ? 27.378 -57.106 -1.663 1.00 43.97 299 ARG A C 1
ATOM 2274 O O . ARG A 1 299 ? 27.934 -57.789 -0.808 1.00 43.97 299 ARG A O 1
ATOM 2281 N N . GLY A 1 300 ? 27.061 -57.594 -2.866 1.00 35.44 300 GLY A N 1
ATOM 2282 C CA . GLY A 1 300 ? 27.599 -58.851 -3.393 1.00 35.44 300 GLY A CA 1
ATOM 2283 C C . GLY A 1 300 ? 27.013 -59.238 -4.752 1.00 35.44 300 GLY A C 1
ATOM 2284 O O . GLY A 1 300 ? 25.865 -59.670 -4.810 1.00 35.44 300 GLY A O 1
ATOM 2285 N N . GLY A 1 301 ? 27.810 -59.111 -5.821 1.00 35.69 301 GLY A N 1
ATOM 2286 C CA . GLY A 1 301 ? 27.485 -59.552 -7.184 1.00 35.69 301 GLY A CA 1
ATOM 2287 C C . GLY A 1 301 ? 28.250 -58.790 -8.250 1.00 35.69 301 GLY A C 1
ATOM 2288 O O . GLY A 1 301 ? 27.700 -57.771 -8.712 1.00 35.69 301 GLY A O 1
#

pLDDT: mean 77.01, std 22.45, range [24.95, 96.56]

Sequence (301 aa):
MNDERVRAVLARLREHHGDGLETAITTAQVERAVRTVLDDVASEEIGEENTMHYGEEKSRNDFADERAGYLYGCMDPGDEMILDVLAVLDLDAVPATATTDDGDTVREKGRTFDGEDADTARAVLASVRENHVAQAAGRYARNADDPDSRATVYVHTDAVPAGYADYQVSGVEWLPTDTQREIIDELTTRPNATTRDLADAVGCTKEHARETLQRLTDRDLVERREGAGEHGADVYQADGVEDVVGEVVETTNDPLCNPNRWSLAICDLHTSPNADTPAGTSSSDVKGRATGDDPPPDRGG

Foldseek 3Di:
DPLVLLLVQLLVVCVVCPQLEQAEEEAPVCQVVNQVSNQVNHPDRRDPLRYHYQPCLVPDLSQQQRAEYEYAEWDFPDLVVLVVVCVVVVHDKAFDWDADPVRDTHGDPPGFIDDPCRVVSVVVRLVRRQVSQLSRQCSQLVPPVDPPSHHHYHYHYPSHPPPNDQKDWPRWDDDDDPLLVQLLVVCVVVQKDFLVRSCVNSVHDSVVSVVSQVVCVVVVQWDWDALPDPPRTIIIGGDNSVPRNPPPPDDVPVVPDDDDDTDIDIDRPPDDDDDDDDDDDDDDDDDDDDDDDDDDDDDDD

Nearest PDB structures (foldseek):
  7l1i-assembly1_A-2  TM=8.633E-01  e=1.247E-03  Acinetobacter baumannii
  7el3-assembly1_B  TM=8.139E-01  e=8.677E-04  Acinetobacter baumannii
  6pco-assembly2_C  TM=8.140E-01  e=1.496E-03  Bordetella bronchiseptica
  5hli-assembly1_B  TM=8.352E-01  e=1.583E-02  Staphylococcus epidermidis
  5hli-assembly1_A  TM=7.159E-01  e=8.644E-03  Staphylococcus epidermidis

Secondary structure (DSSP, 8-state):
--HHHHHHHHHHHHHHHGGG---EEE-TTTHHHHHHHHHHT-SS---GGGEEETTGGGT--TTTT-SEEEEES----HHHHHHHHHHHTT---EE-EEE-TTS-EEEPTT--EESTTHHHHHHHHHHHHHHHHHHHHTTTT--TT-TT---EEEEESS-PPTT--SEEE--SPPPPPHHHHHHHHHHHHSSSEEHHHHHHHHT--HHHHHHHHHHHHTTTSEEEETT-SGGG--EEEESSGGGTS------S-TT--SS------EEETT-------------------------PPPP--

Mean predicted aligned error: 14.97 Å